Protein AF-A0A177HWD6-F1 (afdb_monomer_lite)

Foldseek 3Di:
DVVVVVVVVVVVVVVVVVVVVVVVVVVVVVVVVVVVVVVVVVVVVVVVVVVVVVVVVVVVVVVVVPPDPPDDDDDDDDDDDDDDDDDDDDDDDDDDDDDDDDDDPDDDPPPDPPVRLLVVLLVVCVVPQVDFAALLNSLCVRVNPVSNPPPVSSVVSVVSQVVCVVVVQWDWDDDPPDPTIGIGGNVVVVVD

Sequence (192 aa):
MAEHDANLDRLTSGMAMLEAEMAAVRSRREQVMASREQALRVQEALFAAARAGAALRDLQSREETRLTVVRDLDERETVGDAKPSADDADVAAAPVAPQGEDSAAVGAPARPGAATLVAQVLQIIMSEPDRHWTAKLIAVQLEGQGAESDQKAHARARNRLDKLVQKRLLLKRHRDDDRRCHFVAASTTEAA

Radius of gyration: 34.4 Å; chains: 1; bounding box: 84×50×117 Å

pLDDT: mean 74.22, std 23.11, range [29.75, 98.25]

Secondary structure (DSSP, 8-state):
-HHHHHHHHHHHHHHHHHHHHHHHHHHHHHHHHHHHHHHHHHHHHHHHHHHHHHHHHHHHHHHTT-----PPP----------------------------------------HHHHHHHHHHHHHHSTTS-B-HHHHHHHHH-GGGSS-HHHHHHHHHHHHHHHHTTSEEEEEETTEEEEEEEEGGGSS--

Structure (mmCIF, N/CA/C/O backbone):
data_AF-A0A177HWD6-F1
#
_entry.id   AF-A0A177HWD6-F1
#
loop_
_atom_site.group_PDB
_atom_site.id
_atom_site.type_symbol
_atom_site.label_atom_id
_atom_site.label_alt_id
_atom_site.label_comp_id
_atom_site.label_asym_id
_atom_site.label_entity_id
_atom_site.label_seq_id
_atom_site.pdbx_PDB_ins_code
_atom_site.Cartn_x
_atom_site.Cartn_y
_atom_site.Cartn_z
_atom_site.occupancy
_atom_site.B_iso_or_equiv
_atom_site.auth_seq_id
_atom_site.auth_comp_id
_atom_site.auth_asym_id
_atom_site.auth_atom_id
_atom_site.pdbx_PDB_model_num
ATOM 1 N N . MET A 1 1 ? 30.542 10.701 -45.425 1.00 69.88 1 MET A N 1
ATOM 2 C CA . MET A 1 1 ? 29.312 11.510 -45.561 1.00 69.88 1 MET A CA 1
ATOM 3 C C . MET A 1 1 ? 28.106 10.652 -45.202 1.00 69.88 1 MET A C 1
ATOM 5 O O . MET A 1 1 ? 27.689 10.748 -44.062 1.00 69.88 1 MET A O 1
ATOM 9 N N . ALA A 1 2 ? 27.693 9.689 -46.038 1.00 85.44 2 ALA A N 1
ATOM 10 C CA . ALA A 1 2 ? 26.501 8.857 -45.790 1.00 85.44 2 ALA A CA 1
ATOM 11 C C . ALA A 1 2 ? 26.447 8.122 -44.427 1.00 85.44 2 ALA A C 1
ATOM 13 O O . ALA A 1 2 ? 25.386 8.022 -43.822 1.00 85.44 2 ALA A O 1
ATOM 14 N N . GLU A 1 3 ? 27.576 7.627 -43.911 1.00 90.50 3 GLU A N 1
ATOM 15 C CA . GLU A 1 3 ? 27.619 6.963 -42.595 1.00 90.50 3 GLU A CA 1
ATOM 16 C C . GLU A 1 3 ? 27.403 7.939 -41.424 1.00 90.50 3 GLU A C 1
ATOM 18 O O . GLU A 1 3 ? 26.798 7.587 -40.413 1.00 90.50 3 GLU A O 1
ATOM 23 N N . HIS A 1 4 ? 27.863 9.185 -41.556 1.00 91.12 4 HIS A N 1
ATOM 24 C CA . HIS A 1 4 ? 27.623 10.211 -40.542 1.00 91.12 4 HIS A CA 1
ATOM 25 C C . HIS A 1 4 ? 26.164 10.665 -40.553 1.00 91.12 4 HIS A C 1
ATOM 27 O O . HIS A 1 4 ? 25.591 10.823 -39.480 1.00 91.12 4 HIS A O 1
ATOM 33 N N . ASP A 1 5 ? 25.552 10.775 -41.733 1.00 94.25 5 ASP A N 1
ATOM 34 C CA . ASP A 1 5 ? 24.133 11.118 -41.872 1.00 94.25 5 ASP A CA 1
ATOM 35 C C . ASP A 1 5 ? 23.240 10.031 -41.247 1.00 94.25 5 ASP A C 1
ATOM 37 O O . ASP A 1 5 ? 22.378 10.332 -40.427 1.00 94.25 5 ASP A O 1
ATOM 41 N N . ALA A 1 6 ? 23.535 8.749 -41.498 1.00 94.12 6 ALA A N 1
ATOM 42 C CA . ALA A 1 6 ? 22.820 7.635 -40.870 1.00 94.12 6 ALA A CA 1
ATOM 43 C C . ALA A 1 6 ? 22.966 7.613 -39.334 1.00 94.12 6 ALA A C 1
ATOM 45 O O . ALA A 1 6 ? 22.030 7.269 -38.608 1.00 94.12 6 ALA A O 1
ATOM 46 N N . ASN A 1 7 ? 24.140 7.989 -38.818 1.00 94.81 7 ASN A N 1
ATOM 47 C CA . ASN A 1 7 ? 24.357 8.112 -37.377 1.00 94.81 7 ASN A CA 1
ATOM 48 C C . ASN A 1 7 ? 23.582 9.293 -36.777 1.00 94.81 7 ASN A C 1
ATOM 50 O O . ASN A 1 7 ? 23.044 9.160 -35.676 1.00 94.81 7 ASN A O 1
ATOM 54 N N . LEU A 1 8 ? 23.486 10.420 -37.489 1.00 96.69 8 LEU A N 1
ATOM 55 C CA . LEU A 1 8 ? 22.663 11.556 -37.072 1.00 96.69 8 LEU A CA 1
ATOM 56 C C . LEU A 1 8 ? 21.179 11.179 -37.032 1.00 96.69 8 LEU A C 1
ATOM 58 O O . LEU A 1 8 ? 20.533 11.444 -36.021 1.00 96.69 8 LEU A O 1
ATOM 62 N N . ASP A 1 9 ? 20.667 10.480 -38.045 1.00 97.00 9 ASP A N 1
ATOM 63 C CA . ASP A 1 9 ? 19.276 10.002 -38.081 1.00 97.00 9 ASP A CA 1
ATOM 64 C C . ASP A 1 9 ? 18.959 9.034 -36.933 1.00 97.00 9 ASP A C 1
ATOM 66 O O . ASP A 1 9 ? 17.896 9.082 -36.308 1.00 97.00 9 ASP A O 1
ATOM 70 N N . ARG A 1 10 ? 19.911 8.161 -36.588 1.00 96.88 10 ARG A N 1
ATOM 71 C CA . ARG A 1 10 ? 19.760 7.262 -35.441 1.00 96.88 10 ARG A CA 1
ATOM 72 C C . ARG A 1 10 ? 19.702 8.030 -34.121 1.00 96.88 10 ARG A C 1
ATOM 74 O O . ARG A 1 10 ? 18.908 7.678 -33.247 1.00 96.88 10 ARG A O 1
ATOM 81 N N . LEU A 1 11 ? 20.543 9.051 -33.955 1.00 97.69 11 LEU A N 1
ATOM 82 C CA . LEU A 1 11 ? 20.567 9.871 -32.743 1.00 97.69 11 LEU A CA 1
ATOM 83 C C . LEU A 1 11 ? 19.299 10.718 -32.609 1.00 97.69 11 LEU A C 1
ATOM 85 O O . LEU A 1 11 ? 18.718 10.750 -31.526 1.00 97.69 11 LEU A O 1
ATOM 89 N N . THR A 1 12 ? 18.827 11.339 -33.691 1.00 97.81 12 THR A N 1
ATOM 90 C CA . THR A 1 12 ? 17.579 12.118 -33.683 1.00 97.81 12 THR A CA 1
ATOM 91 C C . THR A 1 12 ? 16.374 11.230 -33.383 1.00 97.81 12 THR A C 1
ATOM 93 O O . THR A 1 12 ? 15.554 11.581 -32.534 1.00 97.81 12 THR A O 1
ATOM 96 N N . SER A 1 13 ? 16.307 10.032 -33.973 1.00 96.62 13 SER A N 1
ATOM 97 C CA . SER A 1 13 ? 15.278 9.042 -33.639 1.00 96.62 13 SER A CA 1
ATOM 98 C C . SER A 1 13 ? 15.348 8.602 -32.173 1.00 96.62 13 SER A C 1
ATOM 100 O O . SER A 1 13 ? 14.307 8.439 -31.535 1.00 96.62 13 SER A O 1
ATOM 102 N N . GLY A 1 14 ? 16.551 8.411 -31.625 1.00 97.94 14 GLY A N 1
ATOM 103 C CA . GLY A 1 14 ? 16.744 8.060 -30.217 1.00 97.94 14 GLY A CA 1
ATOM 104 C C . GLY A 1 14 ? 16.290 9.168 -29.264 1.00 97.94 14 GLY A C 1
ATOM 105 O O . GLY A 1 14 ? 15.615 8.888 -28.275 1.00 97.94 14 GLY A O 1
ATOM 106 N N . MET A 1 15 ? 16.599 10.427 -29.585 1.00 98.00 15 MET A N 1
ATOM 107 C CA . MET A 1 15 ? 16.144 11.589 -28.815 1.00 98.00 15 MET A CA 1
ATOM 108 C C . MET A 1 15 ? 14.619 11.703 -28.813 1.00 98.00 15 MET A C 1
ATOM 110 O O . MET A 1 15 ? 14.029 11.832 -27.744 1.00 98.00 15 MET A O 1
ATOM 114 N N . ALA A 1 16 ? 13.975 11.560 -29.975 1.00 97.81 16 ALA A N 1
ATOM 115 C CA . ALA A 1 16 ? 12.516 11.608 -30.078 1.00 97.81 16 ALA A CA 1
ATOM 116 C C . ALA A 1 16 ? 11.834 10.505 -29.246 1.00 97.81 16 ALA A C 1
ATOM 118 O O . ALA A 1 16 ? 10.818 10.743 -28.592 1.00 97.81 16 ALA A O 1
ATOM 119 N N . MET A 1 17 ? 12.413 9.300 -29.223 1.00 98.06 17 MET A N 1
ATOM 120 C CA . MET A 1 17 ? 11.918 8.195 -28.398 1.00 98.06 17 MET A CA 1
ATOM 121 C C . MET A 1 17 ? 12.036 8.503 -26.897 1.00 98.06 17 MET A C 1
ATOM 123 O O . MET A 1 17 ? 11.076 8.295 -26.155 1.00 98.06 17 MET A O 1
ATOM 127 N N . LEU A 1 18 ? 13.177 9.038 -26.450 1.00 98.06 18 LEU A N 1
ATOM 128 C CA . LEU A 1 18 ? 13.377 9.423 -25.048 1.00 98.06 18 LEU A CA 1
ATOM 129 C C . LEU A 1 18 ? 12.440 10.561 -24.626 1.00 98.06 18 LEU A C 1
ATOM 131 O O . LEU A 1 18 ? 11.907 10.547 -23.518 1.00 98.06 18 LEU A O 1
ATOM 135 N N . GLU A 1 19 ? 12.202 11.536 -25.501 1.00 98.19 19 GLU A N 1
ATOM 136 C CA . GLU A 1 19 ? 11.242 12.613 -25.252 1.00 98.19 19 GLU A CA 1
ATOM 137 C C . GLU A 1 19 ? 9.813 12.083 -25.098 1.00 98.19 19 GLU A C 1
ATOM 139 O O . GLU A 1 19 ? 9.105 12.485 -24.167 1.00 98.19 19 GLU A O 1
ATOM 144 N N . ALA A 1 20 ? 9.408 11.131 -25.944 1.00 97.94 20 ALA A N 1
ATOM 145 C CA . ALA A 1 20 ? 8.115 10.466 -25.830 1.00 97.94 20 ALA A CA 1
ATOM 146 C C . ALA A 1 20 ? 7.988 9.673 -24.517 1.00 97.94 20 ALA A C 1
ATOM 148 O O . ALA A 1 20 ? 6.960 9.752 -23.840 1.00 97.94 20 ALA A O 1
ATOM 149 N N . GLU A 1 21 ? 9.040 8.959 -24.111 1.00 97.88 21 GLU A N 1
ATOM 150 C CA . GLU A 1 21 ? 9.059 8.219 -22.848 1.00 97.88 21 GLU A CA 1
ATOM 151 C C . GLU A 1 21 ? 8.974 9.160 -21.636 1.00 97.88 21 GLU A C 1
ATOM 153 O O . GLU A 1 21 ? 8.170 8.939 -20.728 1.00 97.88 21 GLU A O 1
ATOM 158 N N . MET A 1 22 ? 9.718 10.271 -21.645 1.00 98.06 22 MET A N 1
ATOM 159 C CA . MET A 1 22 ? 9.620 11.297 -20.603 1.00 98.06 22 MET A CA 1
ATOM 160 C C . MET A 1 22 ? 8.206 11.877 -20.501 1.00 98.06 22 MET A C 1
ATOM 162 O O . MET A 1 22 ? 7.699 12.064 -19.391 1.00 98.06 22 MET A O 1
ATOM 166 N N . ALA A 1 23 ? 7.557 12.155 -21.634 1.00 98.06 23 ALA A N 1
ATOM 167 C CA . ALA A 1 23 ? 6.180 12.637 -21.658 1.00 98.06 23 ALA A CA 1
ATOM 168 C C . ALA A 1 23 ? 5.206 11.595 -21.079 1.00 98.06 23 ALA A C 1
ATOM 170 O O . ALA A 1 23 ? 4.356 11.940 -20.254 1.00 98.06 23 ALA A O 1
ATOM 171 N N . ALA A 1 24 ? 5.373 10.316 -21.428 1.00 97.75 24 ALA A N 1
ATOM 172 C CA . ALA A 1 24 ? 4.561 9.225 -20.895 1.00 97.75 24 ALA A CA 1
ATOM 173 C C . ALA A 1 24 ? 4.726 9.067 -19.373 1.00 97.75 24 ALA A C 1
ATOM 175 O O . ALA A 1 24 ? 3.736 8.953 -18.646 1.00 97.75 24 ALA A O 1
ATOM 176 N N . VAL A 1 25 ? 5.960 9.128 -18.862 1.00 97.94 25 VAL A N 1
ATOM 177 C CA . VAL A 1 25 ? 6.241 9.055 -17.419 1.00 97.94 25 VAL A CA 1
ATOM 178 C C . VAL A 1 25 ? 5.638 10.247 -16.673 1.00 97.94 25 VAL A C 1
ATOM 180 O O . VAL A 1 25 ? 5.056 10.063 -15.602 1.00 97.94 25 VAL A O 1
ATOM 183 N N . ARG A 1 26 ? 5.724 11.462 -17.231 1.00 98.06 26 ARG A N 1
ATOM 184 C CA . ARG A 1 26 ? 5.093 12.658 -16.646 1.00 98.06 26 ARG A CA 1
ATOM 185 C C . ARG A 1 26 ? 3.577 12.514 -16.576 1.00 98.06 26 ARG A C 1
ATOM 187 O O . ARG A 1 26 ? 3.016 12.683 -15.498 1.00 98.06 26 ARG A O 1
ATOM 194 N N . SER A 1 27 ? 2.944 12.102 -17.674 1.00 97.75 27 SER A N 1
ATOM 195 C CA . SER A 1 27 ? 1.499 11.860 -17.711 1.00 97.75 27 SER A CA 1
ATOM 196 C C . SER A 1 27 ? 1.074 10.805 -16.683 1.00 97.75 27 SER A C 1
ATOM 198 O O . SER A 1 27 ? 0.138 11.017 -15.911 1.00 97.75 27 SER A O 1
ATOM 200 N N . ARG A 1 28 ? 1.819 9.695 -16.578 1.00 97.62 28 ARG A N 1
ATOM 201 C CA . ARG A 1 28 ? 1.557 8.659 -15.569 1.00 97.62 28 ARG A CA 1
ATOM 202 C C . ARG A 1 28 ? 1.696 9.199 -14.147 1.00 97.62 28 ARG A C 1
ATOM 204 O O . ARG A 1 28 ? 0.873 8.888 -13.288 1.00 97.62 28 ARG A O 1
ATOM 211 N N . ARG A 1 29 ? 2.717 10.017 -13.881 1.00 97.81 29 ARG A N 1
ATOM 212 C CA . ARG A 1 29 ? 2.911 10.652 -12.571 1.00 97.81 29 ARG A CA 1
ATOM 213 C C . ARG A 1 29 ? 1.739 11.564 -12.213 1.00 97.81 29 ARG A C 1
ATOM 215 O O . ARG A 1 29 ? 1.275 11.517 -11.077 1.00 97.81 29 ARG A O 1
ATOM 222 N N . GLU A 1 30 ? 1.260 12.366 -13.156 1.00 98.06 30 GLU A N 1
ATOM 223 C CA . GLU A 1 30 ? 0.104 13.246 -12.956 1.00 98.06 30 GLU A CA 1
ATOM 224 C C . GLU A 1 30 ? -1.158 12.447 -12.619 1.00 98.06 30 GLU A C 1
ATOM 226 O O . GLU A 1 30 ? -1.841 12.764 -11.646 1.00 98.06 30 GLU A O 1
ATOM 231 N N . GLN A 1 31 ? -1.417 11.350 -13.335 1.00 96.88 31 GLN A N 1
ATOM 232 C CA . GLN A 1 31 ? -2.544 10.456 -13.043 1.00 96.88 31 GLN A CA 1
ATOM 233 C C . GLN A 1 31 ? -2.458 9.845 -11.637 1.00 96.88 31 GLN A C 1
ATOM 235 O O . GLN A 1 31 ? -3.449 9.821 -10.906 1.00 96.88 31 GLN A O 1
ATOM 240 N N . VAL A 1 32 ? -1.271 9.389 -11.226 1.00 97.38 32 VAL A N 1
ATOM 241 C CA . VAL A 1 32 ? -1.055 8.830 -9.881 1.00 97.38 32 VAL A CA 1
ATOM 242 C C . VAL A 1 32 ? -1.285 9.886 -8.801 1.00 97.38 32 VAL A C 1
ATOM 244 O O . VAL A 1 32 ? -1.926 9.600 -7.790 1.00 97.38 32 VAL A O 1
ATOM 247 N N . MET A 1 33 ? -0.802 11.114 -9.006 1.00 97.88 33 MET A N 1
ATOM 248 C CA . MET A 1 33 ? -1.021 12.212 -8.062 1.00 97.88 33 MET A CA 1
ATOM 249 C C . MET A 1 33 ? -2.505 12.570 -7.947 1.00 97.88 33 MET A C 1
ATOM 251 O O . MET A 1 33 ? -3.012 12.660 -6.830 1.00 97.88 33 MET A O 1
ATOM 255 N N . ALA A 1 34 ? -3.221 12.672 -9.070 1.00 97.50 34 ALA A N 1
ATOM 256 C CA . ALA A 1 34 ? -4.660 12.929 -9.074 1.00 97.50 34 ALA A CA 1
ATOM 257 C C . ALA A 1 34 ? -5.443 11.823 -8.344 1.00 97.50 34 ALA A C 1
ATOM 259 O O . ALA A 1 34 ? -6.292 12.105 -7.496 1.00 97.50 34 ALA A O 1
ATOM 260 N N . SER A 1 35 ? -5.109 10.553 -8.602 1.00 96.94 35 SER A N 1
ATOM 261 C CA . SER A 1 35 ? -5.716 9.416 -7.902 1.00 96.94 35 SER A CA 1
ATOM 262 C C . SER A 1 35 ? -5.423 9.443 -6.400 1.00 96.94 35 SER A C 1
ATOM 264 O O . SER A 1 35 ? -6.310 9.148 -5.597 1.00 96.94 35 SER A O 1
ATOM 266 N N . ARG A 1 36 ? -4.199 9.810 -6.006 1.00 97.88 36 ARG A N 1
ATOM 267 C CA . ARG A 1 36 ? -3.808 9.931 -4.598 1.00 97.88 36 ARG A CA 1
ATOM 268 C C . ARG A 1 36 ? -4.593 11.032 -3.894 1.00 97.88 36 ARG A C 1
ATOM 270 O O . ARG A 1 36 ? -5.092 10.808 -2.795 1.00 97.88 36 ARG A O 1
ATOM 277 N N . GLU A 1 37 ? -4.721 12.201 -4.512 1.00 98.25 37 GLU A N 1
ATOM 278 C CA . GLU A 1 37 ? -5.510 13.307 -3.961 1.00 98.25 37 GLU A CA 1
ATOM 279 C C . GLU A 1 37 ? -6.979 12.918 -3.783 1.00 98.25 37 GLU A C 1
ATOM 281 O O . GLU A 1 37 ? -7.573 13.195 -2.741 1.00 98.25 37 GLU A O 1
ATOM 286 N N . GLN A 1 38 ? -7.559 12.213 -4.757 1.00 97.25 38 GLN A N 1
ATOM 287 C CA . GLN A 1 38 ? -8.922 11.705 -4.644 1.00 97.25 38 GLN A CA 1
ATOM 288 C C . GLN A 1 38 ? -9.066 10.700 -3.493 1.00 97.25 38 GLN A C 1
ATOM 290 O O . GLN A 1 38 ? -10.018 10.794 -2.717 1.00 97.25 38 GLN A O 1
ATOM 295 N N . ALA A 1 39 ? -8.115 9.775 -3.339 1.00 96.38 39 ALA A N 1
ATOM 296 C CA . ALA A 1 39 ? -8.122 8.810 -2.243 1.00 96.38 39 ALA A CA 1
ATOM 297 C C . ALA A 1 39 ? -8.051 9.495 -0.867 1.00 96.38 39 ALA A C 1
ATOM 299 O O . ALA A 1 39 ? -8.791 9.114 0.041 1.00 96.38 39 ALA A O 1
ATOM 300 N N . LEU A 1 40 ? -7.229 10.542 -0.726 1.00 98.00 40 LEU A N 1
ATOM 301 C CA . LEU A 1 40 ? -7.146 11.333 0.506 1.00 98.00 40 LEU A CA 1
ATOM 302 C C . LEU A 1 40 ? -8.476 12.024 0.831 1.00 98.00 40 LEU A C 1
ATOM 304 O O . LEU A 1 40 ? -8.943 11.940 1.964 1.00 98.00 40 LEU A O 1
ATOM 308 N N . ARG A 1 41 ? -9.151 12.616 -0.164 1.00 97.81 41 ARG A N 1
ATOM 309 C CA . ARG A 1 41 ? -10.479 13.226 0.039 1.00 97.81 41 ARG A CA 1
ATOM 310 C C . ARG A 1 41 ? -11.521 12.206 0.497 1.00 97.81 41 ARG A C 1
ATOM 312 O O . ARG A 1 41 ? -12.306 12.485 1.400 1.00 97.81 41 ARG A O 1
ATOM 319 N N . VAL A 1 42 ? -11.530 11.013 -0.103 1.00 98.12 42 VAL A N 1
ATOM 320 C CA . VAL A 1 42 ? -12.439 9.928 0.308 1.00 98.12 42 VAL A CA 1
ATOM 321 C C . VAL A 1 42 ? -12.129 9.478 1.736 1.00 98.12 42 VAL A C 1
ATOM 323 O O . VAL A 1 42 ? -13.047 9.294 2.533 1.00 98.12 42 VAL A O 1
ATOM 326 N N . GLN A 1 43 ? -10.851 9.344 2.089 1.00 97.25 43 GLN A N 1
ATOM 327 C CA . GLN A 1 43 ? -10.426 8.991 3.442 1.00 97.25 43 GLN A CA 1
ATOM 328 C C . GLN A 1 43 ? -10.898 10.026 4.475 1.00 97.25 43 GLN A C 1
ATOM 330 O O . GLN A 1 43 ? -11.461 9.652 5.506 1.00 97.25 43 GLN A O 1
ATOM 335 N N . GLU A 1 44 ? -10.714 11.318 4.201 1.00 97.88 44 GLU A N 1
ATOM 336 C CA . GLU A 1 44 ? -11.186 12.407 5.062 1.00 97.88 44 GLU A CA 1
ATOM 337 C C . GLU A 1 44 ? -12.709 12.378 5.235 1.00 97.88 44 GLU A C 1
ATOM 339 O O . GLU A 1 44 ? -13.204 12.465 6.363 1.00 97.88 44 GLU A O 1
ATOM 344 N N . ALA A 1 45 ? -13.454 12.178 4.143 1.00 97.62 45 ALA A N 1
ATOM 345 C CA . ALA A 1 45 ? -14.909 12.064 4.172 1.00 97.62 45 ALA A CA 1
ATOM 346 C C . ALA A 1 45 ? -15.376 10.862 5.010 1.00 97.62 45 ALA A C 1
ATOM 348 O O . ALA A 1 45 ? -16.290 10.994 5.826 1.00 97.62 45 ALA A O 1
ATOM 349 N N . LEU A 1 46 ? -14.717 9.707 4.877 1.00 97.62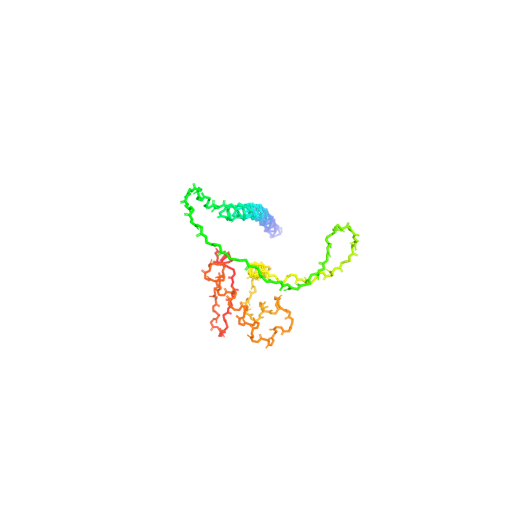 46 LEU A N 1
ATOM 350 C CA . LEU A 1 46 ? -15.018 8.519 5.678 1.00 97.62 46 LEU A CA 1
ATOM 351 C C . LEU A 1 46 ? -14.744 8.751 7.166 1.00 97.62 46 LEU A C 1
ATOM 353 O O . LEU A 1 46 ? -15.562 8.367 8.002 1.00 97.62 46 LEU A O 1
ATOM 357 N N . PHE A 1 47 ? -13.641 9.414 7.523 1.00 97.94 47 PHE A N 1
ATOM 358 C CA . PHE A 1 47 ? -13.370 9.763 8.919 1.00 97.94 47 PHE A CA 1
ATOM 359 C C . PHE A 1 47 ? -14.367 10.781 9.477 1.00 97.94 47 PHE A C 1
ATOM 361 O O . PHE A 1 47 ? -14.762 10.678 10.641 1.00 97.94 47 PHE A O 1
ATOM 368 N N . ALA A 1 48 ? -14.789 11.762 8.679 1.00 96.75 48 ALA A N 1
ATOM 369 C CA . ALA A 1 48 ? -15.836 12.699 9.070 1.00 96.75 48 ALA A CA 1
ATOM 370 C C . ALA A 1 48 ? -17.169 11.970 9.318 1.00 96.75 48 ALA A C 1
ATOM 372 O O . ALA A 1 48 ? -17.761 12.132 10.385 1.00 96.75 48 ALA A O 1
ATOM 373 N N . ALA A 1 49 ? -17.584 11.096 8.397 1.00 96.62 49 ALA A N 1
ATOM 374 C CA . ALA A 1 49 ? -18.801 10.297 8.526 1.00 96.62 49 ALA A CA 1
ATOM 375 C C . ALA A 1 49 ? -18.748 9.341 9.729 1.00 96.62 49 ALA A C 1
ATOM 377 O O . ALA A 1 49 ? -19.713 9.242 10.485 1.00 96.62 49 ALA A O 1
ATOM 378 N N . ALA A 1 50 ? -17.609 8.683 9.965 1.00 96.44 50 ALA A N 1
ATOM 379 C CA . ALA A 1 50 ? -17.424 7.798 11.113 1.00 96.44 50 ALA A CA 1
ATOM 380 C C . ALA A 1 50 ? -17.541 8.549 12.450 1.00 96.44 50 ALA A C 1
ATOM 382 O O . ALA A 1 50 ? -18.155 8.035 13.385 1.00 96.44 50 ALA A O 1
ATOM 383 N N . ARG A 1 51 ? -16.998 9.773 12.538 1.00 96.25 51 ARG A N 1
ATOM 384 C CA . ARG A 1 51 ? -17.146 10.636 13.723 1.00 96.25 51 ARG A CA 1
ATOM 385 C C . ARG A 1 51 ? -18.589 11.084 13.927 1.00 96.25 51 ARG A C 1
ATOM 387 O O . ARG A 1 51 ? -19.087 10.982 15.043 1.00 96.25 51 ARG A O 1
ATOM 394 N N . ALA A 1 52 ? -19.272 11.505 12.864 1.00 94.81 52 ALA A N 1
ATOM 395 C CA . ALA A 1 52 ? -20.689 11.857 12.936 1.00 94.81 52 ALA A CA 1
ATOM 396 C C . ALA A 1 52 ? -21.544 10.662 13.402 1.00 94.81 52 ALA A C 1
ATOM 398 O O . ALA A 1 52 ? -22.358 10.794 14.311 1.00 94.81 52 ALA A O 1
ATOM 399 N N . GLY A 1 53 ? -21.296 9.466 12.859 1.00 93.75 53 GLY A N 1
ATOM 400 C CA . GLY A 1 53 ? -21.979 8.237 13.273 1.00 93.75 53 GLY A CA 1
ATOM 401 C C . GLY A 1 53 ? -21.634 7.764 14.692 1.00 93.75 53 GLY A C 1
ATOM 402 O O . GLY A 1 53 ? -22.432 7.069 15.317 1.00 93.75 53 GLY A O 1
ATOM 403 N N . ALA A 1 54 ? -20.460 8.111 15.227 1.00 92.81 54 ALA A N 1
ATOM 404 C CA . ALA A 1 54 ? -20.144 7.892 16.639 1.00 92.81 54 ALA A CA 1
ATOM 405 C C . ALA A 1 54 ? -20.954 8.841 17.535 1.00 92.81 54 ALA A C 1
ATOM 407 O O . ALA A 1 54 ? -21.651 8.369 18.426 1.00 92.81 54 ALA A O 1
ATOM 408 N N . ALA A 1 55 ? -20.968 10.141 17.219 1.00 89.88 55 ALA A N 1
ATOM 409 C CA . ALA A 1 55 ? -21.727 11.137 17.975 1.00 89.88 55 ALA A CA 1
ATOM 410 C C . ALA A 1 55 ? -23.235 10.823 18.028 1.00 89.88 55 ALA A C 1
ATOM 412 O O . ALA A 1 55 ? -23.858 10.969 19.075 1.00 89.88 55 ALA A O 1
ATOM 413 N N . LEU A 1 56 ? -23.822 10.333 16.928 1.00 89.88 56 LEU A N 1
ATOM 414 C CA . LEU A 1 56 ? -25.230 9.912 16.910 1.00 89.88 56 LEU A CA 1
ATOM 415 C C . LEU A 1 56 ? -25.511 8.737 17.859 1.00 89.88 56 LEU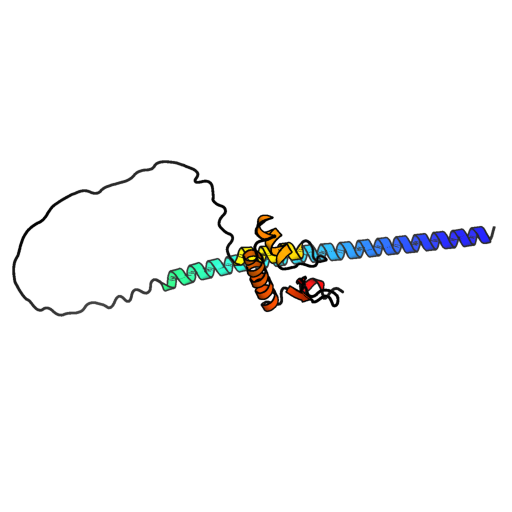 A C 1
ATOM 417 O O . LEU A 1 56 ? -26.534 8.734 18.539 1.00 89.88 56 LEU A O 1
ATOM 421 N N . ARG A 1 57 ? -24.605 7.757 17.943 1.00 86.38 57 ARG A N 1
ATOM 422 C CA . ARG A 1 57 ? -24.755 6.611 18.858 1.00 86.38 57 ARG A CA 1
ATOM 423 C C . ARG A 1 57 ? -24.577 7.010 20.321 1.00 86.38 57 ARG A C 1
ATOM 425 O O . ARG A 1 57 ? -25.280 6.487 21.186 1.00 86.38 57 ARG A O 1
ATOM 432 N N . ASP A 1 58 ? -23.696 7.965 20.593 1.00 85.50 58 ASP A N 1
ATOM 433 C CA . ASP A 1 58 ? -23.519 8.516 21.939 1.00 85.50 58 ASP A CA 1
ATOM 434 C C . ASP A 1 58 ? -24.769 9.287 22.400 1.00 85.50 58 ASP A C 1
ATOM 436 O O . ASP A 1 58 ? -25.133 9.237 23.573 1.00 85.50 58 ASP A O 1
ATOM 440 N N . LEU A 1 59 ? -25.479 9.954 21.481 1.00 77.00 59 LEU A N 1
ATOM 441 C CA . LEU A 1 59 ? -26.759 10.604 21.781 1.00 77.00 59 LEU A CA 1
ATOM 442 C C . LEU A 1 59 ? -27.889 9.584 22.005 1.00 77.00 59 LEU A C 1
ATOM 444 O O . LEU A 1 59 ? -28.611 9.696 22.992 1.00 77.00 59 LEU A O 1
ATOM 448 N N . GLN A 1 60 ? -28.002 8.554 21.159 1.00 76.44 60 GLN A N 1
ATOM 449 C CA . GLN A 1 60 ? -29.032 7.510 21.295 1.00 76.44 60 GLN A CA 1
ATOM 450 C C . GLN A 1 60 ? -28.893 6.700 22.593 1.00 76.44 60 GLN A C 1
ATOM 452 O O . GLN A 1 60 ? -29.872 6.494 23.307 1.00 76.44 60 GLN A O 1
ATOM 457 N N . SER A 1 61 ? -2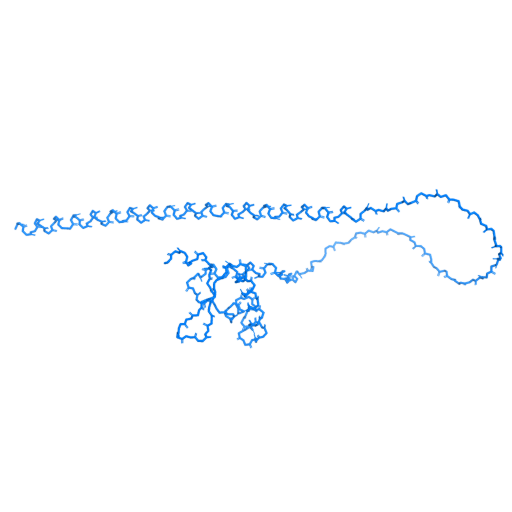7.670 6.304 22.954 1.00 70.38 61 SER A N 1
ATOM 458 C 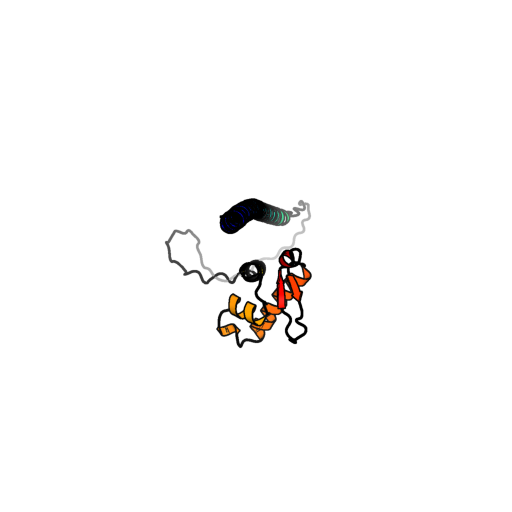CA . SER A 1 61 ? -27.411 5.575 24.207 1.00 70.38 61 SER A CA 1
ATOM 459 C C . SER A 1 61 ? -27.692 6.407 25.468 1.00 70.38 61 SER A C 1
ATOM 461 O O . SER A 1 61 ? -27.952 5.853 26.538 1.00 70.38 61 SER A O 1
ATOM 463 N N . ARG A 1 62 ? -27.687 7.742 25.358 1.00 61.97 62 ARG A N 1
ATOM 464 C CA . ARG A 1 62 ? -28.022 8.656 26.456 1.00 61.97 62 ARG A CA 1
ATOM 465 C C . ARG A 1 62 ? -29.532 8.842 26.641 1.00 61.97 62 ARG A C 1
ATOM 467 O O . ARG A 1 62 ? -29.957 9.123 27.759 1.00 61.97 62 ARG A O 1
ATOM 474 N N . GLU A 1 63 ? -30.338 8.665 25.596 1.00 59.12 63 GLU A N 1
ATOM 475 C CA . GLU A 1 63 ? -31.805 8.745 25.682 1.00 59.12 63 GLU A CA 1
ATOM 476 C C . GLU A 1 63 ? -32.448 7.434 26.165 1.00 59.12 63 GLU A C 1
ATOM 478 O O . GLU A 1 63 ? -33.408 7.479 26.934 1.00 59.12 63 GLU A O 1
ATOM 483 N N . GLU A 1 64 ? -31.870 6.268 25.848 1.00 55.25 64 GLU A N 1
ATOM 484 C CA . GLU A 1 64 ? -32.366 4.961 26.330 1.00 55.25 64 GLU A CA 1
ATOM 485 C C . GLU A 1 64 ? -32.272 4.770 27.858 1.00 55.25 64 GLU A C 1
ATOM 487 O O . GLU A 1 64 ? -32.916 3.882 28.413 1.00 55.25 64 GLU A O 1
ATOM 492 N N . THR A 1 65 ? -31.540 5.625 28.580 1.00 54.97 65 THR A N 1
ATOM 493 C CA . THR A 1 65 ? -31.430 5.557 30.052 1.00 54.97 65 THR A CA 1
ATOM 494 C C . THR A 1 65 ? -32.466 6.399 30.814 1.00 54.97 65 THR A C 1
ATOM 496 O O . THR A 1 65 ? -32.388 6.488 32.039 1.00 54.97 65 THR A O 1
ATOM 499 N N . ARG A 1 66 ? -33.468 6.996 30.142 1.00 49.66 66 ARG A N 1
ATOM 500 C CA . ARG A 1 66 ? -34.512 7.831 30.784 1.00 49.66 66 ARG A CA 1
ATOM 501 C C . ARG A 1 66 ? -35.960 7.404 30.514 1.00 49.66 66 ARG A C 1
ATOM 503 O O . ARG A 1 66 ? -36.852 8.244 30.468 1.00 49.66 66 ARG A O 1
ATOM 510 N N . LEU A 1 67 ? -36.237 6.105 30.427 1.00 46.81 67 LEU A N 1
ATOM 511 C CA . LEU A 1 67 ? -37.600 5.599 30.632 1.00 46.81 67 LEU A CA 1
ATOM 512 C C . LEU A 1 67 ? -37.774 5.179 32.096 1.00 46.81 67 LEU A C 1
ATOM 514 O O . LEU A 1 67 ? -37.750 4.000 32.442 1.00 46.81 67 LEU A O 1
ATOM 518 N N . THR A 1 68 ? -37.935 6.163 32.984 1.00 50.12 68 THR A N 1
ATOM 519 C CA . THR A 1 68 ? -38.529 5.922 34.303 1.00 50.12 68 THR A CA 1
ATOM 520 C C . THR A 1 68 ? -39.992 5.553 34.101 1.00 50.12 68 THR A C 1
ATOM 522 O O . THR A 1 68 ? -40.804 6.402 33.735 1.00 50.12 68 THR A O 1
ATOM 525 N N . VAL A 1 69 ? -40.323 4.287 34.353 1.00 50.81 69 VAL A N 1
ATOM 526 C CA . VAL A 1 69 ? -41.699 3.836 34.570 1.00 50.81 69 VAL A CA 1
ATOM 527 C C . VAL A 1 69 ? -42.201 4.522 35.842 1.00 50.81 69 VAL A C 1
ATOM 529 O O . VAL A 1 69 ? -41.986 4.039 36.950 1.00 50.81 69 VAL A O 1
ATOM 532 N N . VAL A 1 70 ? -42.831 5.685 35.688 1.00 48.66 70 VAL A N 1
ATOM 533 C CA . VAL A 1 70 ? -43.729 6.230 36.707 1.00 48.66 70 VAL A CA 1
ATOM 534 C C . VAL A 1 70 ? -45.002 5.401 36.599 1.00 48.66 70 VAL A C 1
ATOM 536 O O . VAL A 1 70 ? -45.761 5.546 35.645 1.00 48.66 70 VAL A O 1
ATOM 539 N N . ARG A 1 71 ? -45.184 4.454 37.525 1.00 42.22 71 ARG A N 1
ATOM 540 C CA . ARG A 1 71 ? -46.484 3.820 37.741 1.00 42.22 71 ARG A CA 1
ATOM 541 C C . ARG A 1 71 ? -47.238 4.690 38.738 1.00 42.22 71 ARG A C 1
ATOM 543 O O . ARG A 1 71 ? -46.748 4.887 39.849 1.00 42.22 71 ARG A O 1
ATOM 550 N N . ASP A 1 72 ? -48.370 5.216 38.288 1.00 34.75 72 ASP A N 1
ATOM 551 C CA . ASP A 1 72 ? -49.269 6.078 39.048 1.00 34.75 72 ASP A CA 1
ATOM 552 C C . ASP A 1 72 ? -49.671 5.475 40.402 1.00 34.75 72 ASP A C 1
ATOM 554 O O . ASP A 1 72 ? -49.773 4.253 40.567 1.00 34.75 72 ASP A O 1
ATOM 558 N N . LEU A 1 73 ? -49.868 6.384 41.362 1.00 44.62 73 LEU A N 1
ATOM 559 C CA . LEU A 1 73 ? -50.496 6.142 42.654 1.00 44.62 73 LEU A CA 1
ATOM 560 C C . LEU A 1 73 ? -51.883 5.513 42.464 1.00 44.62 73 LEU A C 1
ATOM 562 O O . LEU A 1 73 ? -52.645 5.996 41.636 1.00 44.62 73 LEU A O 1
ATOM 566 N N . ASP A 1 74 ? -52.213 4.515 43.289 1.00 35.34 74 ASP A N 1
ATOM 567 C CA . ASP A 1 74 ? -53.444 4.550 44.087 1.00 35.34 74 ASP A CA 1
ATOM 568 C C . ASP A 1 74 ? -53.440 3.500 45.221 1.00 35.34 74 ASP A C 1
ATOM 570 O O . ASP A 1 74 ? -53.147 2.321 45.026 1.00 35.34 74 ASP A O 1
ATOM 574 N N . GLU A 1 75 ? -53.754 4.016 46.414 1.00 39.41 75 GLU A N 1
ATOM 575 C CA . GLU A 1 75 ? -54.471 3.423 47.555 1.00 39.41 75 GLU A CA 1
ATOM 576 C C . GLU A 1 75 ? -54.016 2.087 48.191 1.00 39.41 75 GLU A C 1
ATOM 578 O O . GLU A 1 75 ? -54.254 0.997 47.672 1.00 39.41 75 GLU A O 1
ATOM 583 N N . ARG A 1 76 ? -53.553 2.162 49.454 1.00 33.22 76 ARG A N 1
ATOM 584 C CA . ARG A 1 76 ? -54.323 1.663 50.622 1.00 33.22 76 ARG A CA 1
ATOM 585 C C . ARG A 1 76 ? -53.618 1.917 51.960 1.00 33.22 76 ARG A C 1
ATOM 587 O O . ARG A 1 76 ? -52.500 1.467 52.195 1.00 33.22 76 ARG A O 1
ATOM 594 N N . GLU A 1 77 ? -54.337 2.608 52.840 1.00 37.12 77 GLU A N 1
ATOM 595 C CA . GLU A 1 77 ? -54.109 2.691 54.283 1.00 37.12 77 GLU A CA 1
ATOM 596 C C . GLU A 1 77 ? -54.101 1.301 54.941 1.00 37.12 77 GLU A C 1
ATOM 598 O O . GLU A 1 77 ? -54.933 0.469 54.593 1.00 37.12 77 GLU A O 1
ATOM 603 N N . THR A 1 78 ? -53.266 1.104 55.968 1.00 34.28 78 THR A N 1
ATOM 604 C CA . THR A 1 78 ? -53.735 0.655 57.295 1.00 34.28 78 THR A CA 1
ATOM 605 C C . THR A 1 78 ? -52.722 1.015 58.388 1.00 34.28 78 THR A C 1
ATOM 607 O O . THR A 1 78 ? -51.513 0.896 58.215 1.00 34.28 78 THR A O 1
ATOM 610 N N . VAL A 1 79 ? -53.290 1.459 59.505 1.00 34.31 79 VAL A N 1
ATOM 611 C CA . VAL A 1 79 ? -52.739 2.010 60.750 1.00 34.31 79 VAL A CA 1
ATOM 612 C C . VAL A 1 79 ? -51.941 0.989 61.581 1.00 34.31 79 VAL A C 1
ATOM 614 O O . VAL A 1 79 ? -52.300 -0.185 61.620 1.00 34.31 79 VAL A O 1
ATOM 617 N N . GLY A 1 80 ? -50.931 1.453 62.332 1.00 29.98 80 GLY A N 1
ATOM 618 C CA . GLY A 1 80 ? -50.286 0.680 63.404 1.00 29.98 80 GLY A CA 1
ATOM 619 C C . GLY A 1 80 ? -49.265 1.487 64.218 1.00 29.98 80 GLY A C 1
ATOM 620 O O . GLY A 1 80 ? -48.130 1.661 63.798 1.00 29.98 80 GLY A O 1
ATOM 621 N N . ASP A 1 81 ? -49.714 1.977 65.369 1.00 32.28 81 ASP A N 1
ATOM 622 C CA . ASP A 1 81 ? -49.071 2.844 66.366 1.00 32.28 81 ASP A CA 1
ATOM 623 C C . ASP A 1 81 ? -47.956 2.144 67.185 1.00 32.28 81 ASP A C 1
ATOM 625 O O . ASP A 1 81 ? -48.157 1.010 67.617 1.00 32.28 81 ASP A O 1
ATOM 629 N N . ALA A 1 82 ? -46.817 2.814 67.429 1.00 31.08 82 ALA A N 1
ATOM 630 C CA . ALA A 1 82 ? -46.007 2.725 68.662 1.00 31.08 82 ALA A CA 1
ATOM 631 C C . ALA A 1 82 ? -44.761 3.639 68.606 1.00 31.08 82 ALA A C 1
ATOM 633 O O . ALA A 1 82 ? -44.047 3.725 67.612 1.00 31.08 82 ALA A O 1
ATOM 634 N N . LYS A 1 83 ? -44.524 4.321 69.727 1.00 36.56 83 LYS A N 1
ATOM 635 C CA . LYS A 1 83 ? -43.665 5.495 69.961 1.00 36.56 83 LYS A CA 1
ATOM 636 C C . LYS A 1 83 ? -42.239 5.092 70.467 1.00 36.56 83 LYS A C 1
ATOM 638 O O . LYS A 1 83 ? -41.896 3.919 70.381 1.00 36.56 83 LYS A O 1
ATOM 643 N N . PRO A 1 84 ? -41.380 6.012 70.966 1.00 46.47 84 PRO A N 1
ATOM 644 C CA . PRO A 1 84 ? -40.046 6.331 70.440 1.00 46.47 84 PRO A CA 1
ATOM 645 C C . PRO A 1 84 ? -38.873 5.814 71.308 1.00 46.47 84 PRO A C 1
ATOM 647 O O . PRO A 1 84 ? -39.047 5.516 72.486 1.00 46.47 84 PRO A O 1
ATOM 650 N N . SER A 1 85 ? -37.644 5.814 70.781 1.00 29.94 85 SER A N 1
ATOM 651 C CA . SER A 1 85 ? -36.440 5.855 71.627 1.00 29.94 85 SER A CA 1
ATOM 652 C C . SER A 1 85 ? -35.316 6.632 70.946 1.00 29.94 85 SER A C 1
ATOM 654 O O . SER A 1 85 ? -35.190 6.612 69.725 1.00 29.94 85 SER A O 1
ATOM 656 N N . ALA A 1 86 ? -34.590 7.362 71.786 1.00 30.83 86 ALA A N 1
ATOM 657 C CA . ALA A 1 86 ? -33.694 8.471 71.504 1.00 30.83 86 ALA A CA 1
ATOM 658 C C . ALA A 1 86 ? -32.244 8.071 71.169 1.00 30.83 86 ALA A C 1
ATOM 660 O O . ALA A 1 86 ? -31.874 6.906 71.315 1.00 30.83 86 ALA A O 1
ATOM 661 N N . ASP A 1 87 ? -31.486 9.124 70.832 1.00 29.75 87 ASP A N 1
ATOM 662 C CA . ASP A 1 87 ? -30.027 9.280 70.707 1.00 29.75 87 ASP A CA 1
ATOM 663 C C . ASP A 1 87 ? -29.369 8.553 69.518 1.00 29.75 87 ASP A C 1
ATOM 665 O O . ASP A 1 87 ? -29.667 7.407 69.214 1.00 29.75 87 ASP A O 1
ATOM 669 N N . ASP A 1 88 ? -28.505 9.186 68.720 1.00 35.34 88 ASP A N 1
ATOM 670 C CA . ASP A 1 88 ? -27.410 10.058 69.146 1.00 35.34 88 ASP A CA 1
ATOM 671 C C . ASP A 1 88 ? -26.955 11.030 68.026 1.00 35.34 88 ASP A C 1
ATOM 673 O O . ASP A 1 88 ? -27.004 10.684 66.845 1.00 35.34 88 ASP A O 1
ATOM 677 N N . ALA A 1 89 ? -26.500 12.214 68.457 1.00 34.72 89 ALA A N 1
ATOM 678 C CA . ALA A 1 89 ? -25.522 13.154 67.868 1.00 34.72 89 ALA A CA 1
ATOM 679 C C . ALA A 1 89 ? -25.552 13.459 66.343 1.00 34.72 89 ALA A C 1
ATOM 681 O O . ALA A 1 89 ? -25.270 12.618 65.497 1.00 34.72 89 ALA A O 1
ATOM 682 N N . ASP A 1 90 ? -25.940 14.664 65.907 1.00 30.27 90 ASP A N 1
ATOM 683 C CA . ASP A 1 90 ? -25.152 15.920 65.912 1.00 30.27 90 ASP A CA 1
ATOM 684 C C . ASP A 1 90 ? -23.958 15.908 64.929 1.00 30.27 90 ASP A C 1
ATOM 686 O O . ASP A 1 90 ? -22.993 15.177 65.116 1.00 30.27 90 ASP A O 1
ATOM 690 N N . VAL A 1 91 ? -24.055 16.668 63.829 1.00 34.28 91 VAL A N 1
ATOM 691 C CA . VAL A 1 91 ? -23.220 17.849 63.514 1.00 34.28 91 VAL A CA 1
ATOM 692 C C . VAL A 1 91 ? -23.694 18.451 62.179 1.00 34.28 91 VAL A C 1
ATOM 694 O O . VAL A 1 91 ? -24.002 17.772 61.201 1.00 34.28 91 VAL A O 1
ATOM 697 N N . ALA A 1 92 ? -23.788 19.775 62.201 1.00 35.25 92 ALA A N 1
ATOM 698 C CA . ALA A 1 92 ? -24.489 20.653 61.287 1.00 35.25 92 ALA A CA 1
ATOM 699 C C . ALA A 1 92 ? -23.749 21.041 59.984 1.00 35.25 92 ALA A C 1
ATOM 701 O O . ALA A 1 92 ? -22.542 20.879 59.839 1.00 35.25 92 ALA A O 1
ATOM 702 N N . ALA A 1 93 ? -24.532 21.719 59.133 1.00 34.09 93 ALA A N 1
ATOM 703 C CA . ALA A 1 93 ? -24.165 22.817 58.228 1.00 34.09 93 ALA A CA 1
ATOM 704 C C . ALA A 1 93 ? -23.512 22.502 56.858 1.00 34.09 93 ALA A C 1
ATOM 706 O O . ALA A 1 93 ? -22.306 22.338 56.717 1.00 34.09 93 ALA A O 1
ATOM 707 N N . ALA A 1 94 ? -24.327 22.607 55.801 1.00 38.50 94 ALA A N 1
ATOM 708 C CA . ALA A 1 94 ? -23.935 23.264 54.539 1.00 38.50 94 ALA A CA 1
ATOM 709 C C . ALA A 1 94 ? -23.853 24.804 54.777 1.00 38.50 94 ALA A C 1
ATOM 711 O O . ALA A 1 94 ? -24.474 25.220 55.763 1.00 38.50 94 ALA A O 1
ATOM 712 N N . PRO A 1 95 ? -23.240 25.689 53.931 1.00 43.12 95 PRO A N 1
ATOM 713 C CA . PRO A 1 95 ? -23.142 25.601 52.457 1.00 43.12 95 PRO A CA 1
ATOM 714 C C . PRO A 1 95 ? -21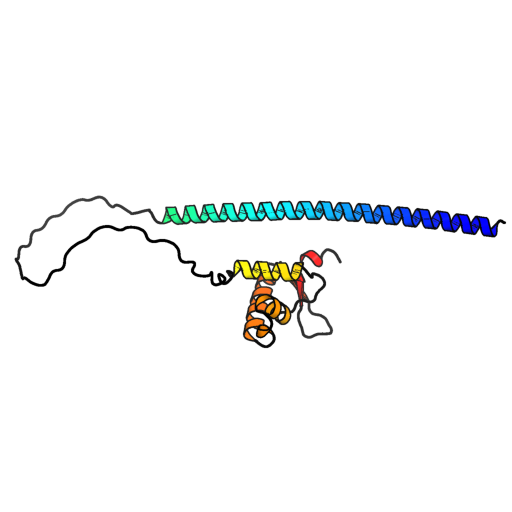.940 26.334 51.742 1.00 43.12 95 PRO A C 1
ATOM 716 O O . PRO A 1 95 ? -21.126 27.002 52.363 1.00 43.12 95 PRO A O 1
ATOM 719 N N . VAL A 1 96 ? -21.927 26.261 50.393 1.00 35.44 96 VAL A N 1
ATOM 720 C CA . VAL A 1 96 ? -21.315 27.150 49.347 1.00 35.44 96 VAL A CA 1
ATOM 721 C C . VAL A 1 96 ? -19.783 27.162 49.076 1.00 35.44 96 VAL A C 1
ATOM 723 O O . VAL A 1 96 ? -18.956 27.343 49.959 1.00 35.44 96 VAL A O 1
ATOM 726 N N . ALA A 1 97 ? -19.440 27.042 47.779 1.00 42.69 97 ALA A N 1
ATOM 727 C CA . ALA A 1 97 ? -18.124 27.210 47.124 1.00 42.69 97 ALA A CA 1
ATOM 728 C C . ALA A 1 97 ? -17.621 28.684 47.091 1.00 42.69 97 ALA A C 1
ATOM 730 O O . ALA A 1 97 ? -18.435 29.579 47.321 1.00 42.69 97 ALA A O 1
ATOM 731 N N . PRO A 1 98 ? -16.338 28.989 46.758 1.00 42.81 98 PRO A N 1
ATOM 732 C CA . PRO A 1 98 ? -15.938 29.182 45.345 1.00 42.81 98 PRO A CA 1
ATOM 733 C C . PRO A 1 98 ? -14.451 28.882 44.983 1.00 42.81 98 PRO A C 1
ATOM 735 O O . PRO A 1 98 ? -13.580 28.812 45.835 1.00 42.81 98 PRO A O 1
ATOM 738 N N . GLN A 1 99 ? -14.226 28.712 43.671 1.00 41.53 99 GLN A N 1
ATOM 739 C CA . GLN A 1 99 ? -13.042 28.981 42.818 1.00 41.53 99 GLN A CA 1
ATOM 740 C C . GLN A 1 99 ? -11.598 28.958 43.382 1.00 41.53 99 GLN A C 1
ATOM 742 O O . GLN A 1 99 ? -11.248 29.696 44.295 1.00 41.53 99 GLN A O 1
ATOM 747 N N . GLY A 1 100 ? -10.717 28.230 42.679 1.00 30.89 100 GLY A N 1
ATOM 748 C CA . GLY A 1 100 ? -9.256 28.326 42.776 1.00 30.89 100 GLY A CA 1
ATOM 749 C C . GLY A 1 100 ? -8.581 27.685 41.557 1.00 30.89 100 GLY A C 1
ATOM 750 O O . GLY A 1 100 ? -8.896 26.553 41.206 1.00 30.89 100 GLY A O 1
ATOM 751 N N . GLU A 1 101 ? -7.724 28.455 40.900 1.00 34.59 101 GLU A N 1
ATOM 752 C CA . GLU A 1 101 ? -7.125 28.277 39.575 1.00 34.59 101 GLU A CA 1
ATOM 753 C C . GLU A 1 101 ? -6.121 27.116 39.426 1.00 34.59 101 GLU A C 1
ATOM 755 O O . GLU A 1 101 ? -5.503 26.653 40.381 1.00 34.59 101 GLU A O 1
ATOM 760 N N . ASP A 1 102 ? -5.967 26.695 38.166 1.00 42.28 102 ASP A N 1
ATOM 761 C CA . ASP A 1 102 ? -4.756 26.204 37.499 1.00 42.28 102 ASP A CA 1
ATOM 762 C C . ASP A 1 102 ? -3.687 25.461 38.321 1.00 42.28 102 ASP A C 1
ATOM 764 O O . ASP A 1 102 ? -2.798 26.030 38.955 1.00 42.28 102 ASP A O 1
ATOM 768 N N . SER A 1 103 ? -3.609 24.148 38.094 1.00 34.28 103 SER A N 1
ATOM 769 C CA . SER A 1 103 ? -2.298 23.511 37.978 1.00 34.28 103 SER A CA 1
ATOM 770 C C . SER A 1 103 ? -2.324 22.352 37.001 1.00 34.28 103 SER A C 1
ATOM 772 O O . SER A 1 103 ? -3.022 21.354 37.170 1.00 34.28 103 SER A O 1
ATOM 774 N N . ALA A 1 104 ? -1.521 22.526 35.956 1.00 44.59 104 ALA A N 1
ATOM 775 C CA . ALA A 1 104 ? -1.210 21.559 34.929 1.00 44.59 104 ALA A CA 1
ATOM 776 C C . ALA A 1 104 ? -0.762 20.219 35.534 1.00 44.59 104 ALA A C 1
ATOM 778 O O . ALA A 1 104 ? 0.395 20.036 35.911 1.00 44.59 104 ALA A O 1
ATOM 779 N N . ALA A 1 105 ? -1.663 19.238 35.549 1.00 36.00 105 ALA A N 1
ATOM 780 C CA . ALA A 1 105 ? -1.264 17.843 35.605 1.00 36.00 105 ALA A CA 1
ATOM 781 C C . ALA A 1 105 ? -0.807 17.444 34.198 1.00 36.00 105 ALA A C 1
ATOM 783 O O . ALA A 1 105 ? -1.609 17.117 33.323 1.00 36.00 105 ALA A O 1
ATOM 784 N N . VAL A 1 106 ? 0.507 17.559 33.997 1.00 39.41 106 VAL A N 1
ATOM 785 C CA . VAL A 1 106 ? 1.288 17.024 32.879 1.00 39.41 106 VAL A CA 1
ATOM 786 C C . VAL A 1 106 ? 0.657 15.725 32.383 1.00 39.41 106 VAL A C 1
ATOM 788 O O . VAL A 1 106 ? 0.617 14.720 33.094 1.00 39.41 106 VAL A O 1
ATOM 791 N N . GLY A 1 107 ? 0.120 15.786 31.163 1.00 34.44 107 GLY A N 1
ATOM 792 C CA . GLY A 1 107 ? -0.575 14.685 30.524 1.00 34.44 107 GLY A CA 1
ATOM 793 C C . GLY A 1 107 ? 0.327 13.464 30.440 1.00 34.44 107 GLY A C 1
ATOM 794 O O . GLY A 1 107 ? 1.231 13.397 29.608 1.00 34.44 107 GLY A O 1
ATOM 795 N N . ALA A 1 108 ? 0.050 12.467 31.278 1.00 41.00 108 ALA A N 1
ATOM 796 C CA . ALA A 1 108 ? 0.438 11.106 30.965 1.00 41.00 108 ALA A CA 1
ATOM 797 C C . ALA A 1 108 ? -0.119 10.798 29.563 1.00 41.00 108 ALA A C 1
ATOM 799 O O . ALA A 1 108 ? -1.302 11.070 29.323 1.00 41.00 108 ALA A O 1
ATOM 800 N N . PRO A 1 109 ? 0.690 10.282 28.619 1.00 42.22 109 PRO A N 1
ATOM 801 C CA . PRO A 1 109 ? 0.191 9.971 27.292 1.00 42.22 109 PRO A CA 1
ATOM 802 C C . PRO A 1 109 ? -0.945 8.970 27.464 1.00 42.22 109 PRO A C 1
ATOM 804 O O . PRO A 1 109 ? -0.731 7.854 27.948 1.00 42.22 109 PRO A O 1
ATOM 807 N N . ALA A 1 110 ? -2.164 9.400 27.128 1.00 47.41 110 ALA A N 1
ATOM 808 C CA . ALA A 1 110 ? -3.333 8.542 27.146 1.00 47.41 110 ALA A CA 1
ATOM 809 C C . ALA A 1 110 ? -2.962 7.282 26.370 1.00 47.41 110 ALA A C 1
ATOM 811 O O . ALA A 1 110 ? -2.629 7.354 25.184 1.00 47.41 110 ALA A O 1
ATOM 812 N N . ARG A 1 111 ? -2.927 6.142 27.070 1.00 53.09 111 ARG A N 1
ATOM 813 C CA . ARG A 1 111 ? -2.542 4.868 26.474 1.00 53.09 111 ARG A CA 1
ATOM 814 C C . ARG A 1 111 ? -3.443 4.682 25.254 1.00 53.09 111 ARG A C 1
ATOM 816 O O . ARG A 1 111 ? -4.660 4.622 25.438 1.00 53.09 111 ARG A O 1
ATOM 823 N N . PRO A 1 112 ? -2.893 4.669 24.027 1.00 57.22 112 PRO A N 1
ATOM 824 C CA . PRO A 1 112 ? -3.715 4.708 22.832 1.00 57.22 112 PRO A CA 1
ATOM 825 C C . PRO A 1 112 ? -4.697 3.540 22.874 1.00 57.22 112 PRO A C 1
ATOM 827 O O . PRO A 1 112 ? -4.316 2.399 23.158 1.00 57.22 112 PRO A O 1
ATOM 830 N N . GLY A 1 113 ? -5.977 3.841 22.647 1.00 57.50 113 GLY A N 1
ATOM 831 C CA . GLY A 1 113 ? -7.030 2.836 22.636 1.00 57.50 113 GLY A CA 1
ATOM 832 C C . GLY A 1 113 ? -6.722 1.729 21.626 1.00 57.50 113 GLY A C 1
ATOM 833 O O . GLY A 1 113 ? -5.971 1.918 20.665 1.00 57.50 113 GLY A O 1
ATOM 834 N N . ALA A 1 114 ? -7.316 0.548 21.813 1.00 59.94 114 ALA A N 1
ATOM 835 C CA . ALA A 1 114 ? -7.064 -0.603 20.942 1.00 59.94 114 ALA A CA 1
ATOM 836 C C . ALA A 1 114 ? -7.329 -0.301 19.451 1.00 59.94 114 ALA A C 1
ATOM 838 O O . ALA A 1 114 ? -6.629 -0.830 18.590 1.00 59.94 114 ALA A O 1
ATOM 839 N N . ALA A 1 115 ? -8.292 0.577 19.145 1.00 61.91 115 ALA A N 1
ATOM 840 C CA . ALA A 1 115 ? -8.562 1.050 17.787 1.00 61.91 115 ALA A CA 1
ATOM 841 C C . ALA A 1 115 ? -7.423 1.925 17.229 1.00 61.91 115 ALA A C 1
ATOM 843 O O . ALA A 1 115 ? -6.997 1.732 16.091 1.00 61.91 115 ALA A O 1
ATOM 844 N N . THR A 1 116 ? -6.874 2.824 18.049 1.00 75.75 116 THR A N 1
ATOM 845 C CA . THR A 1 116 ? -5.751 3.706 17.701 1.00 75.75 116 THR A CA 1
ATOM 846 C C . THR A 1 116 ? -4.482 2.904 17.404 1.00 75.75 116 THR A C 1
ATOM 848 O O . THR A 1 116 ? -3.772 3.192 16.447 1.00 75.75 116 THR A O 1
ATOM 851 N N . LEU A 1 117 ? -4.236 1.834 18.166 1.00 76.38 117 LEU A N 1
ATOM 852 C CA . LEU A 1 117 ? -3.087 0.945 17.965 1.00 76.38 117 LEU A CA 1
ATOM 853 C C . LEU A 1 117 ? -3.176 0.131 16.666 1.00 76.38 117 LEU A C 1
ATOM 855 O O . LEU A 1 117 ? -2.160 -0.122 16.025 1.00 76.38 117 LEU A O 1
ATOM 859 N N . VAL A 1 118 ? -4.378 -0.283 16.258 1.00 79.00 118 VAL A N 1
ATOM 860 C CA . VAL A 1 118 ? -4.582 -0.991 14.982 1.00 79.00 118 VAL A CA 1
ATOM 861 C C . VAL A 1 118 ? -4.353 -0.049 13.796 1.00 79.00 118 VAL A C 1
ATOM 863 O O . VAL A 1 118 ? -3.708 -0.443 12.825 1.00 79.00 118 VAL A O 1
ATOM 866 N N . ALA A 1 119 ? -4.820 1.199 13.896 1.00 81.94 119 ALA A N 1
ATOM 867 C CA . ALA A 1 119 ? -4.553 2.228 12.894 1.00 81.94 119 ALA A CA 1
ATOM 868 C C . ALA A 1 119 ? -3.048 2.532 12.772 1.00 81.94 119 ALA A C 1
ATOM 870 O O . ALA A 1 119 ? -2.538 2.613 11.659 1.00 81.94 119 ALA A O 1
ATOM 871 N N . GLN A 1 120 ? -2.323 2.601 13.894 1.00 84.56 120 GLN A N 1
ATOM 872 C CA . GLN A 1 120 ? -0.866 2.784 13.895 1.00 84.56 120 GLN A CA 1
ATOM 873 C C . GLN A 1 120 ? -0.126 1.629 13.206 1.00 84.56 120 GLN A C 1
ATOM 875 O O . GLN A 1 120 ? 0.781 1.877 12.420 1.00 84.56 120 GLN A O 1
ATOM 880 N N . VAL A 1 121 ? -0.528 0.372 13.439 1.00 85.31 121 VAL A N 1
ATOM 881 C CA . VAL A 1 121 ? 0.071 -0.787 12.743 1.00 85.31 121 VAL A CA 1
ATOM 882 C C . VAL A 1 121 ? -0.114 -0.683 11.232 1.00 85.31 121 VAL A C 1
ATOM 884 O O . VAL A 1 121 ? 0.837 -0.905 10.486 1.00 85.31 121 VAL A O 1
ATOM 887 N N . LEU A 1 122 ? -1.318 -0.331 10.775 1.00 84.56 122 LEU A N 1
ATOM 888 C CA . LEU A 1 122 ? -1.576 -0.128 9.349 1.00 84.56 122 LEU A CA 1
ATOM 889 C C . LEU A 1 122 ? -0.739 1.021 8.789 1.00 84.56 122 LEU A C 1
ATOM 891 O O . LEU A 1 122 ? -0.144 0.860 7.732 1.00 84.56 122 LEU A O 1
ATOM 895 N N . GLN A 1 123 ? -0.638 2.138 9.510 1.00 86.31 123 GLN A N 1
ATOM 896 C CA . GLN A 1 123 ? 0.165 3.283 9.089 1.00 86.31 123 GLN A CA 1
ATOM 897 C C . GLN A 1 123 ? 1.648 2.920 8.928 1.00 86.31 123 GLN A C 1
ATOM 899 O O . GLN A 1 123 ? 2.246 3.295 7.926 1.00 86.31 123 GLN A O 1
ATOM 904 N N . ILE A 1 124 ? 2.215 2.144 9.861 1.00 86.69 124 ILE A N 1
ATOM 905 C CA . ILE A 1 124 ? 3.604 1.656 9.792 1.00 86.69 124 ILE A CA 1
ATOM 906 C C . ILE A 1 124 ? 3.815 0.763 8.561 1.00 86.69 124 ILE A C 1
ATOM 908 O O . ILE A 1 124 ? 4.792 0.916 7.830 1.00 86.69 124 ILE A O 1
ATOM 912 N N . ILE A 1 125 ? 2.888 -0.163 8.301 1.00 86.38 125 ILE A N 1
ATOM 913 C CA . ILE A 1 125 ? 2.998 -1.067 7.148 1.00 86.38 125 ILE A CA 1
ATOM 914 C C . ILE A 1 125 ? 2.841 -0.294 5.835 1.00 86.38 125 ILE A C 1
ATOM 916 O O . ILE A 1 125 ? 3.560 -0.553 4.876 1.00 86.38 125 ILE A O 1
ATOM 920 N N . MET A 1 126 ? 1.929 0.678 5.791 1.00 84.19 126 MET A N 1
ATOM 921 C CA . MET A 1 126 ? 1.692 1.501 4.606 1.00 84.19 126 MET A CA 1
ATOM 922 C C . MET A 1 126 ? 2.803 2.521 4.340 1.00 84.19 126 MET A C 1
ATOM 924 O O . MET A 1 126 ? 2.952 2.934 3.193 1.00 84.19 126 MET A O 1
ATOM 928 N N . SER A 1 127 ? 3.583 2.930 5.349 1.00 85.19 127 SER A N 1
ATOM 929 C CA . SER A 1 127 ? 4.730 3.821 5.131 1.00 85.19 127 SER A CA 1
ATOM 930 C C . SER A 1 127 ? 5.899 3.132 4.428 1.00 85.19 127 SER A C 1
ATOM 932 O O . SER A 1 127 ? 6.614 3.785 3.677 1.00 85.19 127 SER A O 1
ATOM 934 N N . GLU A 1 128 ? 6.081 1.824 4.635 1.00 85.81 128 GLU A N 1
ATOM 935 C CA . GLU A 1 128 ? 7.114 1.030 3.956 1.00 85.81 128 GLU A CA 1
ATOM 936 C C . GLU A 1 128 ? 6.480 -0.259 3.399 1.00 85.81 128 GLU A C 1
ATOM 938 O O . GLU A 1 128 ? 6.612 -1.329 4.005 1.00 85.81 128 GLU A O 1
ATOM 943 N N . PRO A 1 129 ? 5.754 -0.171 2.266 1.00 80.38 129 PRO A N 1
ATOM 944 C CA . PRO A 1 129 ? 4.988 -1.292 1.717 1.00 80.38 129 PRO A CA 1
ATOM 945 C C . PRO A 1 129 ? 5.868 -2.443 1.212 1.00 80.38 129 PRO A C 1
ATOM 947 O O . PRO A 1 129 ? 5.439 -3.596 1.237 1.00 80.38 129 PRO A O 1
ATOM 950 N N . ASP A 1 130 ? 7.100 -2.137 0.799 1.00 78.06 130 ASP A N 1
ATOM 951 C CA . ASP A 1 130 ? 8.060 -3.108 0.260 1.00 78.06 130 ASP A CA 1
ATOM 952 C C . ASP A 1 130 ? 8.813 -3.868 1.361 1.00 78.06 130 ASP A C 1
ATOM 954 O O . ASP A 1 130 ? 9.528 -4.840 1.101 1.00 78.06 130 ASP A O 1
ATOM 958 N N . ARG A 1 131 ? 8.667 -3.442 2.622 1.00 82.31 131 ARG A N 1
ATOM 959 C CA . ARG A 1 131 ? 9.354 -4.065 3.748 1.00 82.31 131 ARG A CA 1
ATOM 960 C C . ARG A 1 131 ? 8.593 -5.288 4.242 1.00 82.31 131 ARG A C 1
ATOM 962 O O . ARG A 1 131 ? 7.386 -5.274 4.468 1.00 82.31 131 ARG A O 1
ATOM 969 N N . HIS A 1 132 ? 9.332 -6.359 4.516 1.00 84.25 132 HIS A N 1
ATOM 970 C CA . HIS A 1 132 ? 8.777 -7.565 5.124 1.00 84.25 132 HIS A CA 1
ATOM 971 C C . HIS A 1 132 ? 8.537 -7.363 6.625 1.00 84.25 132 HIS A C 1
ATOM 973 O O . HIS A 1 132 ? 9.406 -7.619 7.464 1.00 84.25 132 HIS A O 1
ATOM 979 N N . TRP A 1 133 ? 7.336 -6.911 6.976 1.00 88.75 133 TRP A N 1
ATOM 980 C CA . TRP A 1 133 ? 6.963 -6.673 8.365 1.00 88.75 133 TRP A CA 1
ATOM 981 C C . TRP A 1 133 ? 6.754 -7.981 9.125 1.00 88.75 133 TRP A C 1
ATOM 983 O O . TRP A 1 133 ? 5.912 -8.806 8.774 1.00 88.75 133 TRP A O 1
ATOM 993 N N . THR A 1 134 ? 7.507 -8.160 10.209 1.00 88.25 134 THR A N 1
ATOM 994 C CA . THR A 1 134 ? 7.335 -9.271 11.155 1.00 88.25 134 THR A CA 1
ATOM 995 C C . THR A 1 134 ? 6.755 -8.758 12.469 1.00 88.25 134 THR A C 1
ATOM 997 O O . THR A 1 134 ? 6.886 -7.580 12.802 1.00 88.25 134 THR A O 1
ATOM 1000 N N . ALA A 1 135 ? 6.158 -9.649 13.267 1.00 87.38 135 ALA A N 1
ATOM 1001 C CA . ALA A 1 135 ? 5.625 -9.280 14.582 1.00 87.38 135 ALA A CA 1
ATOM 1002 C C . ALA A 1 135 ? 6.689 -8.648 15.503 1.00 87.38 135 ALA A C 1
ATOM 1004 O O . ALA A 1 135 ? 6.357 -7.759 16.280 1.00 87.38 135 ALA A O 1
ATOM 1005 N N . LYS A 1 136 ? 7.963 -9.055 15.372 1.00 88.81 136 LYS A N 1
ATOM 1006 C CA . LYS A 1 136 ? 9.099 -8.448 16.083 1.00 88.81 136 LYS A CA 1
ATOM 1007 C C . LYS A 1 136 ? 9.298 -6.986 15.677 1.00 88.81 136 LYS A C 1
ATOM 1009 O O . LYS A 1 136 ? 9.313 -6.114 16.535 1.00 88.81 136 LYS A O 1
ATOM 1014 N N . LEU A 1 137 ? 9.401 -6.709 14.375 1.00 87.69 137 LEU A N 1
ATOM 1015 C CA . LEU A 1 137 ? 9.612 -5.344 13.874 1.00 87.69 137 LEU A CA 1
ATOM 1016 C C . LEU A 1 137 ? 8.458 -4.409 14.254 1.00 87.69 137 LEU A C 1
ATOM 1018 O O . LEU A 1 137 ? 8.691 -3.279 14.668 1.00 87.69 137 LEU A O 1
ATOM 1022 N N . ILE A 1 138 ? 7.220 -4.904 14.185 1.00 88.44 138 ILE A N 1
ATOM 1023 C CA . ILE A 1 138 ? 6.040 -4.132 14.589 1.00 88.44 138 ILE A CA 1
ATOM 1024 C C . ILE A 1 138 ? 6.026 -3.875 16.102 1.00 88.44 138 ILE A C 1
ATOM 1026 O O . ILE A 1 138 ? 5.661 -2.784 16.528 1.00 88.44 138 ILE A O 1
ATOM 1030 N N . ALA A 1 139 ? 6.435 -4.843 16.927 1.00 87.69 139 ALA A N 1
ATOM 1031 C CA . ALA A 1 139 ? 6.529 -4.641 18.372 1.00 87.69 139 ALA A CA 1
ATOM 1032 C C . ALA A 1 139 ? 7.546 -3.546 18.726 1.00 87.69 139 ALA A C 1
ATOM 1034 O O . ALA A 1 139 ? 7.217 -2.646 19.495 1.00 87.69 139 ALA A O 1
ATOM 1035 N N . VAL A 1 140 ? 8.731 -3.581 18.109 1.00 88.75 140 VAL A N 1
ATOM 1036 C CA . VAL A 1 140 ? 9.774 -2.562 18.305 1.00 88.75 140 VAL A CA 1
ATOM 1037 C C . VAL A 1 140 ? 9.286 -1.178 17.876 1.00 88.75 140 VAL A C 1
ATOM 1039 O O . VAL A 1 140 ? 9.500 -0.205 18.592 1.00 88.75 140 VAL A O 1
ATOM 1042 N N . GLN A 1 141 ? 8.571 -1.083 16.754 1.00 86.69 141 GLN A N 1
ATOM 1043 C CA . GLN A 1 141 ? 8.077 0.202 16.258 1.00 86.69 141 GLN A CA 1
ATOM 1044 C C . GLN A 1 141 ? 6.950 0.796 17.122 1.00 86.69 141 GLN A C 1
ATOM 1046 O O . GLN A 1 141 ? 6.813 2.013 17.195 1.00 86.69 141 GLN A O 1
ATOM 1051 N N . LEU A 1 142 ? 6.139 -0.044 17.775 1.00 84.50 142 LEU A N 1
ATOM 1052 C CA . LEU A 1 142 ? 5.023 0.407 18.618 1.00 84.50 142 LEU A CA 1
ATOM 1053 C C . LEU A 1 142 ? 5.417 0.684 20.069 1.00 84.50 142 LEU A C 1
ATOM 1055 O O . LEU A 1 142 ? 4.847 1.568 20.701 1.00 84.50 142 LEU A O 1
ATOM 1059 N N . GLU A 1 143 ? 6.307 -0.132 20.628 1.00 83.88 143 GLU A N 1
ATOM 1060 C CA . GLU A 1 143 ? 6.604 -0.155 22.066 1.00 83.88 143 GLU A CA 1
ATOM 1061 C C . GLU A 1 143 ? 8.057 0.275 22.370 1.00 83.88 143 GLU A C 1
ATOM 1063 O O . GLU A 1 143 ? 8.419 0.437 23.533 1.00 83.88 143 GLU A O 1
ATOM 1068 N N . GLY A 1 144 ? 8.873 0.529 21.338 1.00 84.12 144 GLY A N 1
ATOM 1069 C CA . GLY A 1 144 ? 10.256 0.999 21.444 1.00 84.12 144 GLY A CA 1
ATOM 1070 C C . GLY A 1 144 ? 11.293 -0.130 21.507 1.00 84.12 144 GLY A C 1
ATOM 1071 O O . GLY A 1 144 ? 10.972 -1.314 21.406 1.00 84.12 144 GLY A O 1
ATOM 1072 N N . GLN A 1 145 ? 12.570 0.225 21.698 1.00 78.81 145 GLN A N 1
ATOM 1073 C CA . GLN A 1 145 ? 13.677 -0.749 21.693 1.00 78.81 145 GLN A CA 1
ATOM 1074 C C . GLN A 1 145 ? 13.581 -1.810 22.804 1.00 78.81 145 GLN A C 1
ATOM 1076 O O . GLN A 1 145 ? 14.031 -2.936 22.615 1.00 78.81 145 GLN A O 1
ATOM 1081 N N . GLY A 1 146 ? 12.917 -1.504 23.925 1.00 74.56 146 GLY A N 1
ATOM 1082 C CA . GLY A 1 146 ? 12.667 -2.475 24.999 1.00 74.56 146 GLY A CA 1
ATOM 1083 C C . GLY A 1 146 ? 11.786 -3.661 24.580 1.00 74.56 146 GLY A C 1
ATOM 1084 O O . GLY A 1 146 ? 11.773 -4.685 25.259 1.00 74.56 146 GLY A O 1
ATOM 1085 N N . ALA A 1 147 ? 11.081 -3.557 23.451 1.00 78.38 147 ALA A N 1
ATOM 1086 C CA . ALA A 1 147 ? 10.246 -4.626 22.919 1.00 78.38 147 ALA A CA 1
ATOM 1087 C C . ALA A 1 147 ? 11.009 -5.634 22.049 1.00 78.38 147 ALA A C 1
ATOM 1089 O O . ALA A 1 147 ? 10.415 -6.622 21.630 1.00 78.38 147 ALA A O 1
ATOM 1090 N N . GLU A 1 148 ? 12.302 -5.423 21.775 1.00 79.56 148 GLU A N 1
ATOM 1091 C CA . GLU A 1 148 ? 13.068 -6.316 20.900 1.00 79.56 148 GLU A CA 1
ATOM 1092 C C . GLU A 1 148 ? 13.269 -7.719 21.501 1.00 79.56 148 GLU A C 1
ATOM 1094 O O . GLU A 1 148 ? 13.290 -8.725 20.781 1.00 79.56 148 GLU A O 1
ATOM 1099 N N . SER A 1 149 ? 13.405 -7.783 22.826 1.00 81.56 149 SER A N 1
ATOM 1100 C CA . SER A 1 149 ? 13.562 -9.015 23.602 1.00 81.56 149 SER A CA 1
ATOM 1101 C C . SER A 1 149 ? 12.295 -9.410 24.373 1.00 81.56 149 SER A C 1
ATOM 1103 O O . SER A 1 149 ? 12.233 -10.522 24.901 1.00 81.56 149 SER A O 1
ATOM 1105 N N . ASP A 1 150 ? 11.258 -8.561 24.408 1.00 87.75 150 ASP A N 1
ATOM 1106 C CA . ASP A 1 150 ? 9.997 -8.871 25.089 1.00 87.75 150 ASP A CA 1
ATOM 1107 C C . ASP A 1 150 ? 9.111 -9.790 24.234 1.00 87.75 150 ASP A C 1
ATOM 1109 O O . ASP A 1 150 ? 8.376 -9.380 23.329 1.00 87.75 150 ASP A O 1
ATOM 1113 N N . GLN A 1 151 ? 9.104 -11.073 24.588 1.00 87.25 151 GLN A N 1
ATOM 1114 C CA . GLN A 1 151 ? 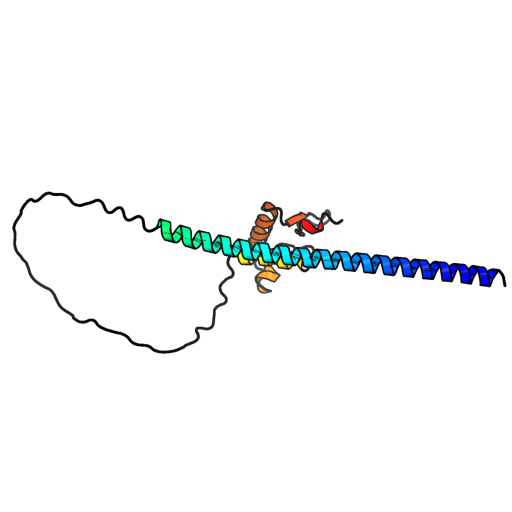8.251 -12.063 23.942 1.00 87.25 151 GLN A CA 1
ATOM 1115 C C . GLN A 1 151 ? 6.751 -11.756 24.102 1.00 87.25 151 GLN A C 1
ATOM 1117 O O . GLN A 1 151 ? 5.956 -12.103 23.221 1.00 87.25 151 GLN A O 1
ATOM 1122 N N . LYS A 1 152 ? 6.342 -11.059 25.172 1.00 88.44 152 LYS A N 1
ATOM 1123 C CA . LYS A 1 152 ? 4.950 -10.623 25.346 1.00 88.44 152 LYS A CA 1
ATOM 1124 C C . LYS A 1 152 ? 4.606 -9.497 24.369 1.00 88.44 152 LYS A C 1
ATOM 1126 O O . LYS A 1 152 ? 3.498 -9.508 23.832 1.00 88.44 152 LYS A O 1
ATOM 1131 N N . ALA A 1 153 ? 5.526 -8.571 24.089 1.00 85.19 153 ALA A N 1
ATOM 1132 C CA . ALA A 1 153 ? 5.351 -7.538 23.062 1.00 85.19 153 ALA A CA 1
ATOM 1133 C C . ALA A 1 153 ? 5.181 -8.156 21.672 1.00 85.19 153 ALA A C 1
ATOM 1135 O O . ALA A 1 153 ? 4.249 -7.806 20.943 1.00 85.19 153 ALA A O 1
ATOM 1136 N N . HIS A 1 154 ? 5.989 -9.168 21.346 1.00 88.12 154 HIS A N 1
ATOM 1137 C CA . HIS A 1 154 ? 5.850 -9.919 20.097 1.00 88.12 154 HIS A CA 1
ATOM 1138 C C . HIS A 1 154 ? 4.480 -10.603 19.977 1.00 88.12 154 HIS A C 1
ATOM 1140 O O . HIS A 1 154 ? 3.842 -10.525 18.926 1.00 88.12 154 HIS A O 1
ATOM 1146 N N . ALA A 1 155 ? 3.995 -11.240 21.050 1.00 86.12 155 ALA A N 1
ATOM 1147 C CA . ALA A 1 155 ? 2.678 -11.878 21.066 1.00 86.12 155 ALA A CA 1
ATOM 1148 C C . ALA A 1 155 ? 1.534 -10.856 20.916 1.00 86.12 155 ALA A C 1
ATOM 1150 O O . ALA A 1 155 ? 0.594 -11.086 20.152 1.00 86.12 155 ALA A O 1
ATOM 1151 N N . ARG A 1 156 ? 1.631 -9.692 21.579 1.00 86.50 156 ARG A N 1
ATOM 1152 C CA . ARG A 1 156 ? 0.672 -8.583 21.419 1.00 86.50 156 ARG A CA 1
ATOM 1153 C C . ARG A 1 156 ? 0.645 -8.070 19.981 1.00 86.50 156 ARG A C 1
ATOM 1155 O O . ARG A 1 156 ? -0.437 -7.932 19.410 1.00 86.50 156 ARG A O 1
ATOM 1162 N N . ALA A 1 157 ? 1.811 -7.814 19.391 1.00 87.88 157 ALA A N 1
ATOM 1163 C CA . ALA A 1 157 ? 1.931 -7.363 18.008 1.00 87.88 157 ALA A CA 1
ATOM 1164 C C . ALA A 1 157 ? 1.363 -8.400 17.029 1.00 87.88 157 ALA A C 1
ATOM 1166 O O . ALA A 1 157 ? 0.587 -8.046 16.143 1.00 87.88 157 ALA A O 1
ATOM 1167 N N . ARG A 1 158 ? 1.657 -9.689 17.238 1.00 89.69 158 ARG A N 1
ATOM 1168 C CA . ARG A 1 158 ? 1.112 -10.780 16.423 1.00 89.69 158 ARG A CA 1
ATOM 1169 C C . ARG A 1 158 ? -0.413 -10.840 16.481 1.00 89.69 158 ARG A C 1
ATOM 1171 O O . ARG A 1 158 ? -1.045 -10.833 15.435 1.00 89.69 158 ARG A O 1
ATOM 1178 N N . ASN A 1 159 ? -1.006 -10.783 17.673 1.00 88.88 159 ASN A N 1
ATOM 1179 C CA . ASN A 1 159 ? -2.464 -10.766 17.825 1.00 88.88 159 ASN A CA 1
ATOM 1180 C C . ASN A 1 159 ? -3.117 -9.567 17.115 1.00 88.88 159 ASN A C 1
ATOM 1182 O O . ASN A 1 159 ? -4.235 -9.679 16.613 1.00 88.88 159 ASN A O 1
ATOM 1186 N N . ARG A 1 160 ? -2.445 -8.407 17.066 1.00 87.44 160 ARG A N 1
ATOM 1187 C CA . ARG A 1 160 ? -2.928 -7.234 16.315 1.00 87.44 160 ARG A CA 1
ATOM 1188 C C . ARG A 1 160 ? -2.868 -7.474 14.803 1.00 87.44 160 ARG A C 1
ATOM 1190 O O . ARG A 1 160 ? -3.844 -7.184 14.116 1.00 87.44 160 ARG A O 1
ATOM 1197 N N . LEU A 1 161 ? -1.768 -8.034 14.304 1.00 89.00 161 LEU A N 1
ATOM 1198 C CA . LEU A 1 161 ? -1.601 -8.381 12.890 1.00 89.00 161 LEU A CA 1
ATOM 1199 C C . LEU A 1 161 ? -2.599 -9.458 12.449 1.00 89.00 161 LEU A C 1
ATOM 1201 O O . LEU A 1 161 ? -3.245 -9.300 11.420 1.00 89.00 161 LEU A O 1
ATOM 1205 N N . ASP A 1 162 ? -2.810 -10.497 13.255 1.00 88.94 162 ASP A N 1
ATOM 1206 C CA . ASP A 1 162 ? -3.764 -11.565 12.946 1.00 88.94 162 ASP A CA 1
ATOM 1207 C C . ASP A 1 162 ? -5.208 -11.030 12.884 1.00 88.94 162 ASP A C 1
ATOM 1209 O O . ASP A 1 162 ? -5.961 -11.391 11.981 1.00 88.94 162 ASP A O 1
ATOM 1213 N N . LYS A 1 163 ? -5.586 -10.083 13.758 1.00 87.69 163 LYS A N 1
ATOM 1214 C CA . LYS A 1 163 ? -6.881 -9.378 13.662 1.00 87.69 163 LYS A CA 1
ATOM 1215 C C . LYS A 1 163 ? -7.016 -8.558 12.376 1.00 87.69 163 LYS A C 1
ATOM 1217 O O . LYS A 1 163 ? -8.113 -8.451 11.834 1.00 87.69 163 LYS A O 1
ATOM 1222 N N . LEU A 1 164 ? -5.928 -7.963 11.889 1.00 87.19 164 LEU A N 1
ATOM 1223 C CA . LEU A 1 164 ? -5.914 -7.229 10.620 1.00 87.19 164 LEU A CA 1
ATOM 1224 C C . LEU A 1 164 ? -6.015 -8.165 9.409 1.00 87.19 164 LEU A C 1
ATOM 1226 O O . LEU A 1 164 ? -6.711 -7.843 8.447 1.00 87.19 164 LEU A O 1
ATOM 1230 N N . VAL A 1 165 ? -5.391 -9.342 9.482 1.00 88.81 165 VAL A N 1
ATOM 1231 C CA . VAL A 1 165 ? -5.528 -10.400 8.471 1.00 88.81 165 VAL A CA 1
ATOM 1232 C C . VAL A 1 165 ? -6.954 -10.949 8.441 1.00 88.81 165 VAL A C 1
ATOM 1234 O O . VAL A 1 165 ? -7.535 -11.073 7.367 1.00 88.81 165 VAL A O 1
ATOM 1237 N N . GLN A 1 166 ? -7.571 -11.206 9.600 1.00 87.94 166 GLN A N 1
ATOM 1238 C CA . GLN A 1 166 ? -8.981 -11.624 9.681 1.00 87.94 166 GLN A CA 1
ATOM 1239 C C . GLN A 1 166 ? -9.924 -10.605 9.031 1.00 87.94 166 GLN A C 1
ATOM 1241 O O . GLN A 1 166 ? -10.899 -10.980 8.384 1.00 87.94 166 GLN A O 1
ATOM 1246 N N . LYS A 1 167 ? -9.605 -9.312 9.154 1.00 87.12 167 LYS A N 1
ATOM 1247 C CA . LYS A 1 167 ? -10.328 -8.212 8.502 1.00 87.12 167 LYS A CA 1
ATOM 1248 C C . LYS A 1 167 ? -9.952 -8.001 7.030 1.00 87.12 167 LYS A C 1
ATOM 1250 O O . LYS A 1 167 ? -10.434 -7.047 6.433 1.00 87.12 167 LYS A O 1
ATOM 1255 N N . ARG A 1 168 ? -9.111 -8.865 6.448 1.00 84.12 168 ARG A N 1
ATOM 1256 C CA . ARG A 1 168 ? -8.619 -8.800 5.058 1.00 84.12 168 ARG A CA 1
ATOM 1257 C C . ARG A 1 168 ? -7.866 -7.512 4.702 1.00 84.12 168 ARG A C 1
ATOM 1259 O O . ARG A 1 168 ? -7.766 -7.161 3.534 1.00 84.12 168 ARG A O 1
ATOM 1266 N N . LEU A 1 169 ? -7.317 -6.813 5.695 1.00 84.69 169 LEU A N 1
ATOM 1267 C CA . LEU A 1 169 ? -6.521 -5.598 5.470 1.00 84.69 169 LEU A CA 1
ATOM 1268 C C . LEU A 1 169 ? -5.044 -5.922 5.221 1.00 84.69 169 LEU A C 1
ATOM 1270 O O . LEU A 1 169 ? -4.345 -5.185 4.527 1.00 84.69 169 LEU A O 1
ATOM 1274 N N . LEU A 1 170 ? -4.575 -7.039 5.780 1.00 87.06 170 LEU A N 1
ATOM 1275 C CA . LEU A 1 170 ? -3.225 -7.554 5.593 1.00 87.06 170 LEU A CA 1
ATOM 1276 C C . LEU A 1 170 ? -3.270 -8.966 5.016 1.00 87.06 170 LEU A C 1
ATOM 1278 O O . LEU A 1 170 ? -4.172 -9.749 5.316 1.00 87.06 170 LEU A O 1
ATOM 1282 N N . LEU A 1 171 ? -2.238 -9.307 4.257 1.00 85.62 171 LEU A N 1
ATOM 1283 C CA . LEU A 1 171 ? -1.966 -10.653 3.785 1.00 85.62 171 LEU A CA 1
ATOM 1284 C C . LEU A 1 171 ? -0.763 -11.217 4.527 1.00 85.62 171 LEU A C 1
ATOM 1286 O O . LEU A 1 171 ? 0.262 -10.555 4.695 1.00 85.62 171 LEU A O 1
ATOM 1290 N N . LYS A 1 172 ? -0.894 -12.469 4.959 1.00 89.19 172 LYS A N 1
ATOM 1291 C CA . LYS A 1 172 ? 0.188 -13.227 5.576 1.00 89.19 172 LYS A CA 1
ATOM 1292 C C . LYS A 1 172 ? 0.912 -14.008 4.486 1.00 89.19 172 LYS A C 1
ATOM 1294 O O . LYS A 1 172 ? 0.384 -15.000 3.990 1.00 89.19 172 LYS A O 1
ATOM 1299 N N . ARG A 1 173 ? 2.118 -13.574 4.130 1.00 85.25 173 ARG A N 1
ATOM 1300 C CA . ARG A 1 173 ? 2.979 -14.267 3.170 1.00 85.25 173 ARG A CA 1
ATOM 1301 C C . ARG A 1 173 ? 4.037 -15.085 3.906 1.00 85.25 173 ARG A C 1
ATOM 1303 O O . ARG A 1 173 ? 4.585 -14.666 4.929 1.00 85.25 173 ARG A O 1
ATOM 1310 N N . HIS A 1 174 ? 4.292 -16.278 3.389 1.00 81.31 174 HIS A N 1
ATOM 1311 C CA . HIS A 1 174 ? 5.432 -17.097 3.781 1.00 81.31 174 HIS A CA 1
ATOM 1312 C C . HIS A 1 174 ? 6.471 -16.956 2.676 1.00 81.31 174 HIS A C 1
ATOM 1314 O O . HIS A 1 174 ? 6.109 -16.897 1.504 1.00 81.31 174 HIS A O 1
ATOM 1320 N N . ARG A 1 175 ? 7.738 -16.810 3.054 1.00 77.25 175 ARG A N 1
ATOM 1321 C CA . ARG A 1 175 ? 8.842 -16.856 2.101 1.00 77.25 175 ARG A CA 1
ATOM 1322 C C . ARG A 1 175 ? 9.337 -18.294 2.088 1.00 77.25 175 ARG A C 1
ATOM 1324 O O . ARG A 1 175 ? 9.570 -18.833 3.164 1.00 77.25 175 ARG A O 1
ATOM 1331 N N . ASP A 1 176 ? 9.498 -18.883 0.911 1.00 61.56 176 ASP A N 1
ATOM 1332 C CA . ASP A 1 176 ? 9.845 -20.306 0.782 1.00 61.56 176 ASP A CA 1
ATOM 1333 C C . ASP A 1 176 ? 11.179 -20.670 1.470 1.00 61.56 176 ASP A C 1
ATOM 1335 O O . ASP A 1 176 ? 11.346 -21.795 1.932 1.00 61.56 176 ASP A O 1
ATOM 1339 N N . ASP A 1 177 ? 12.070 -19.688 1.655 1.00 66.25 177 ASP A N 1
ATOM 1340 C CA . ASP A 1 177 ? 13.370 -19.849 2.323 1.00 66.25 177 ASP A CA 1
ATOM 1341 C C . ASP A 1 177 ? 13.383 -19.569 3.837 1.00 66.25 177 ASP A C 1
ATOM 1343 O O . ASP A 1 177 ? 14.374 -19.864 4.505 1.00 66.25 177 ASP A O 1
ATOM 1347 N N . ASP A 1 178 ? 12.328 -18.985 4.417 1.00 62.50 178 ASP A N 1
ATOM 1348 C CA . ASP A 1 178 ? 12.341 -18.583 5.829 1.00 62.50 178 ASP A CA 1
ATOM 1349 C C . ASP A 1 178 ? 11.088 -19.079 6.558 1.00 62.50 178 ASP A C 1
ATOM 1351 O O . ASP A 1 178 ? 9.953 -18.828 6.154 1.00 62.50 178 ASP A O 1
ATOM 1355 N N . ARG A 1 179 ? 11.270 -19.715 7.725 1.00 71.25 179 ARG A N 1
ATOM 1356 C CA . ARG A 1 179 ? 10.161 -20.159 8.601 1.00 71.25 179 ARG A CA 1
ATOM 1357 C C . ARG A 1 179 ? 9.343 -18.987 9.166 1.00 71.25 179 ARG A C 1
ATOM 1359 O O . ARG A 1 179 ? 8.442 -19.184 9.985 1.00 71.25 179 ARG A O 1
ATOM 1366 N N . ARG A 1 180 ? 9.679 -17.752 8.796 1.00 77.50 180 ARG A N 1
ATOM 1367 C CA . ARG A 1 180 ? 9.080 -16.522 9.299 1.00 77.50 180 ARG A CA 1
ATOM 1368 C C . ARG A 1 180 ? 8.010 -16.016 8.340 1.00 77.50 180 ARG A C 1
ATOM 1370 O O . ARG A 1 180 ? 8.252 -15.731 7.171 1.00 77.50 180 ARG A O 1
ATOM 1377 N N . CYS A 1 181 ? 6.808 -15.849 8.880 1.00 82.50 181 CYS A N 1
ATOM 1378 C CA . CYS A 1 181 ? 5.717 -15.172 8.193 1.00 82.50 181 CYS A CA 1
ATOM 1379 C C . CYS A 1 181 ? 5.982 -13.661 8.183 1.00 82.50 181 CYS A C 1
ATOM 1381 O O . CYS A 1 181 ? 6.330 -13.094 9.226 1.00 82.50 181 CYS A O 1
ATOM 1383 N N . HIS A 1 182 ? 5.735 -13.010 7.052 1.00 86.50 182 HIS A N 1
ATOM 1384 C CA . HIS A 1 182 ? 5.702 -11.555 6.954 1.00 86.50 182 HIS A CA 1
ATOM 1385 C C . HIS A 1 182 ? 4.313 -11.079 6.528 1.00 86.50 182 HIS A C 1
ATOM 1387 O O . HIS A 1 182 ? 3.535 -11.817 5.919 1.00 86.50 182 HIS A O 1
ATOM 1393 N N . PHE A 1 183 ? 3.988 -9.849 6.903 1.00 85.38 183 PHE A N 1
ATOM 1394 C CA . PHE A 1 183 ? 2.688 -9.241 6.664 1.00 85.38 183 PHE A CA 1
ATOM 1395 C C . PHE A 1 183 ? 2.839 -8.109 5.654 1.00 85.38 183 PHE A C 1
ATOM 1397 O O . PHE A 1 183 ? 3.730 -7.275 5.790 1.00 85.38 183 PHE A O 1
ATOM 1404 N N . VAL A 1 184 ? 1.970 -8.100 4.648 1.00 83.38 184 VAL A N 1
ATOM 1405 C CA . VAL A 1 184 ? 1.950 -7.105 3.568 1.00 83.38 184 VAL A CA 1
ATOM 1406 C C . VAL A 1 184 ? 0.546 -6.513 3.484 1.00 83.38 184 VAL A C 1
ATOM 1408 O O . VAL A 1 184 ? -0.430 -7.210 3.771 1.00 83.38 184 VAL A O 1
ATOM 1411 N N . ALA A 1 185 ? 0.422 -5.236 3.125 1.00 80.31 185 ALA A N 1
ATOM 1412 C CA . ALA A 1 185 ? -0.881 -4.629 2.868 1.00 80.31 185 ALA A CA 1
ATOM 1413 C C . ALA A 1 185 ? -1.580 -5.332 1.693 1.00 80.31 185 ALA A C 1
ATOM 1415 O O . ALA A 1 185 ? -0.955 -5.619 0.678 1.00 80.31 185 ALA A O 1
ATOM 1416 N N . ALA A 1 186 ? -2.880 -5.616 1.811 1.00 73.19 186 ALA A N 1
ATOM 1417 C CA . ALA A 1 186 ? -3.606 -6.305 0.738 1.00 73.19 186 ALA A CA 1
ATOM 1418 C C . ALA A 1 186 ? -3.608 -5.499 -0.580 1.00 73.19 186 ALA A C 1
ATOM 1420 O O . ALA A 1 186 ? -3.458 -6.071 -1.659 1.00 73.19 186 ALA A O 1
ATOM 1421 N N . SER A 1 187 ? -3.671 -4.167 -0.485 1.00 66.19 187 SER A N 1
ATOM 1422 C CA . SER A 1 187 ? -3.712 -3.249 -1.630 1.00 66.19 187 SER A CA 1
ATOM 1423 C C . SER A 1 187 ? -2.445 -3.234 -2.487 1.00 66.19 187 SER A C 1
ATOM 1425 O O . SER A 1 187 ? -2.502 -2.813 -3.636 1.00 66.19 187 SER A O 1
ATOM 1427 N N . THR A 1 188 ? -1.296 -3.675 -1.967 1.00 58.94 188 THR A N 1
ATOM 1428 C CA . THR A 1 188 ? -0.039 -3.678 -2.735 1.00 58.94 188 THR A CA 1
ATOM 1429 C C . THR A 1 188 ? 0.136 -4.947 -3.563 1.00 58.94 188 THR A C 1
ATOM 1431 O O . THR A 1 188 ? 1.009 -5.003 -4.422 1.00 58.94 188 THR A O 1
ATOM 1434 N N . THR A 1 189 ? -0.703 -5.963 -3.346 1.00 55.28 189 THR A N 1
ATOM 1435 C CA . THR A 1 189 ? -0.602 -7.249 -4.052 1.00 55.28 189 THR A CA 1
ATOM 1436 C C . THR A 1 189 ? -1.468 -7.362 -5.304 1.00 55.28 189 THR A C 1
ATOM 1438 O O . THR A 1 189 ? -1.270 -8.300 -6.062 1.00 55.28 189 THR A O 1
ATOM 1441 N N . GLU A 1 190 ? -2.374 -6.412 -5.551 1.00 47.34 190 GLU A N 1
ATOM 1442 C CA . GLU A 1 190 ? -3.123 -6.313 -6.818 1.00 47.34 190 GLU A CA 1
ATOM 1443 C C . GLU A 1 190 ? -2.364 -5.526 -7.903 1.00 47.34 190 GLU A C 1
ATOM 1445 O O . GLU A 1 190 ? -2.805 -5.466 -9.046 1.00 47.34 190 GLU A O 1
ATOM 1450 N N . ALA A 1 191 ? -1.222 -4.920 -7.559 1.00 39.75 191 ALA A N 1
ATOM 1451 C CA . ALA A 1 191 ? -0.430 -4.085 -8.463 1.00 39.75 191 ALA A CA 1
ATOM 1452 C C . ALA A 1 191 ? 0.830 -4.777 -9.028 1.00 39.75 191 ALA A C 1
ATOM 1454 O O . ALA A 1 191 ? 1.612 -4.111 -9.709 1.00 39.75 191 ALA A O 1
ATOM 1455 N N . ALA A 1 192 ? 1.045 -6.066 -8.729 1.00 38.56 192 ALA A N 1
ATOM 1456 C CA . ALA A 1 192 ? 2.230 -6.838 -9.118 1.00 38.56 192 ALA A CA 1
ATOM 1457 C C . ALA A 1 192 ? 1.868 -8.049 -9.982 1.00 38.56 192 ALA A C 1
ATOM 1459 O O . ALA A 1 192 ? 0.891 -8.745 -9.624 1.00 38.56 192 ALA A O 1
#

Organism: NCBI:txid1716141